Protein 8Y8Q (pdb70)

Structure (mmCIF, N/CA/C/O backbone):
data_8Y8Q
#
_entry.id   8Y8Q
#
_cell.length_a   1.00
_cell.length_b   1.00
_cell.length_c   1.00
_cell.angle_alpha   90.00
_cell.angle_beta   90.00
_cell.angle_gamma   90.00
#
_symmetry.space_group_name_H-M   'P 1'
#
loop_
_atom_site.group_PDB
_atom_site.id
_atom_site.type_symbol
_atom_site.label_atom_id
_atom_site.label_alt_id
_atom_site.label_comp_id
_atom_site.label_asym_id
_atom_site.label_entity_id
_atom_site.label_seq_id
_atom_site.pdbx_PDB_ins_code
_atom_site.Cartn_x
_atom_site.Cartn_y
_atom_site.Cartn_z
_atom_site.occupancy
_atom_site.B_iso_or_equiv
_atom_site.auth_seq_id
_atom_site.auth_comp_id
_atom_site.auth_asym_id
_atom_site.auth_atom_id
_atom_site.pdbx_PDB_model_num
ATOM 1 N N . TYR A 1 38 ? 81.026 41.690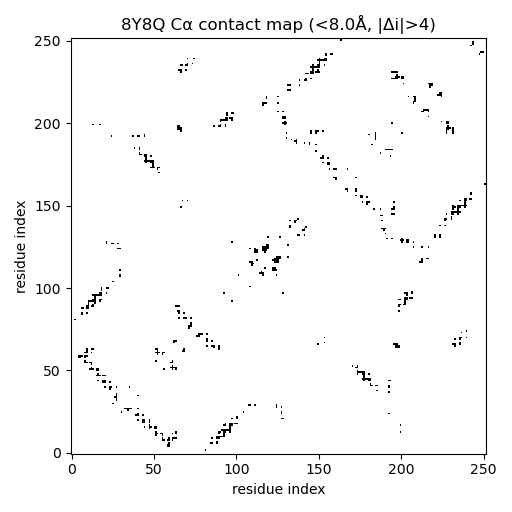 54.784 1.00 79.02 19 TYR A N 1
ATOM 2 C CA . TYR A 1 38 ? 79.592 41.859 54.591 1.00 75.33 19 TYR A CA 1
ATOM 3 C C . TYR A 1 38 ? 79.162 43.275 54.958 1.00 69.41 19 TYR A C 1
ATOM 4 O O . TYR A 1 38 ? 79.665 43.854 55.919 1.00 66.59 19 TYR A O 1
ATOM 13 N N . ARG A 1 39 ? 78.232 43.829 54.177 1.00 72.60 20 ARG A N 1
ATOM 14 C CA . ARG A 1 39 ? 77.750 45.182 54.437 1.00 68.23 20 ARG A CA 1
ATOM 15 C C . ARG A 1 39 ? 77.044 45.272 55.783 1.00 63.40 20 ARG A C 1
ATOM 16 O O . ARG A 1 39 ? 77.202 46.257 56.512 1.00 60.07 20 ARG A O 1
ATOM 24 N N . LEU A 1 40 ? 76.256 44.254 56.128 1.00 64.69 21 LEU A N 1
ATOM 25 C CA . LEU A 1 40 ? 75.543 44.264 57.398 1.00 60.17 21 LEU A CA 1
ATOM 26 C C . LEU A 1 40 ? 76.470 44.040 58.583 1.00 54.71 21 LEU A C 1
ATOM 27 O O . LEU A 1 40 ? 76.085 44.331 59.719 1.00 54.82 21 LEU A O 1
ATOM 32 N N . LEU A 1 41 ? 77.675 43.520 58.349 1.00 60.85 22 LEU A N 1
ATOM 33 C CA . LEU A 1 41 ? 78.658 43.408 59.420 1.00 53.42 22 LEU A CA 1
ATOM 34 C C . LEU A 1 41 ? 79.301 44.754 59.727 1.00 44.87 22 LEU A C 1
ATOM 35 O O . LEU A 1 41 ? 79.621 45.041 60.884 1.00 39.86 22 LEU A O 1
ATOM 40 N N . ARG A 1 42 ? 79.499 45.588 58.704 1.00 43.65 23 ARG A N 1
ATOM 41 C CA . ARG A 1 42 ? 80.047 46.921 58.926 1.00 38.49 23 ARG A CA 1
ATOM 42 C C . ARG A 1 42 ? 79.109 47.768 59.772 1.00 41.22 23 ARG A C 1
ATOM 43 O O . ARG A 1 42 ? 79.555 48.520 60.643 1.00 44.11 23 ARG A O 1
ATOM 51 N N . GLN A 1 43 ? 77.805 47.674 59.513 1.00 41.59 24 GLN A N 1
ATOM 52 C CA . GLN A 1 43 ? 76.838 48.450 60.280 1.00 35.74 24 GLN A CA 1
ATOM 53 C C . GLN A 1 43 ? 76.737 47.960 61.716 1.00 32.93 24 GLN A C 1
ATOM 54 O O . GLN A 1 43 ? 76.505 48.761 62.626 1.00 36.48 24 GLN A O 1
ATOM 60 N N . ALA A 1 44 ? 76.899 46.655 61.939 1.00 31.76 25 ALA A N 1
ATOM 61 C CA . ALA A 1 44 ? 76.873 46.129 63.298 1.00 26.36 25 ALA A CA 1
ATOM 62 C C . ALA A 1 44 ? 78.064 46.624 64.107 1.00 29.44 25 ALA A C 1
ATOM 63 O O . ALA A 1 44 ? 77.953 46.834 65.319 1.00 29.27 25 ALA A O 1
ATOM 65 N N . LEU A 1 45 ? 79.216 46.804 63.457 1.00 29.51 26 LEU A N 1
ATOM 66 C CA . LEU A 1 45 ? 80.400 47.286 64.158 1.00 23.85 26 LEU A CA 1
ATOM 67 C C . LEU A 1 45 ? 80.254 48.747 64.559 1.00 25.54 26 LEU A C 1
ATOM 68 O O . LEU A 1 45 ? 80.755 49.160 65.610 1.00 23.61 26 LEU A O 1
ATOM 73 N N . ALA A 1 46 ? 79.596 49.548 63.723 1.00 22.64 27 ALA A N 1
ATOM 74 C CA . ALA A 1 46 ? 79.348 50.941 64.074 1.00 20.87 27 ALA A CA 1
ATOM 75 C C . ALA A 1 46 ? 78.384 51.053 65.249 1.00 23.85 27 ALA A C 1
ATOM 76 O O . ALA A 1 46 ? 78.560 51.910 66.121 1.00 26.15 27 ALA A O 1
ATOM 78 N N . GLU A 1 47 ? 77.357 50.201 65.288 1.00 23.17 28 GLU A N 1
ATOM 79 C CA . GLU A 1 47 ? 76.425 50.203 66.411 1.00 19.49 28 GLU A CA 1
ATOM 80 C C . GLU A 1 47 ? 77.102 49.741 67.693 1.00 20.26 28 GLU A C 1
ATOM 81 O O . GLU A 1 47 ? 76.759 50.207 68.785 1.00 21.90 28 GLU A O 1
ATOM 87 N N . CYS A 1 48 ? 78.048 48.808 67.584 1.00 19.03 29 CYS A N 1
ATOM 88 C CA . CYS A 1 48 ? 78.782 48.355 68.759 1.00 17.98 29 CYS A CA 1
ATOM 89 C C . CYS A 1 48 ? 79.639 49.472 69.342 1.00 19.56 29 CYS A C 1
ATOM 90 O O . CYS A 1 48 ? 79.674 49.664 70.561 1.00 17.97 29 CYS A O 1
ATOM 93 N N . LEU A 1 49 ? 80.338 50.220 68.486 1.00 18.74 30 LEU A N 1
ATOM 94 C CA . LEU A 1 49 ? 81.180 51.305 68.976 1.00 17.61 30 LEU A CA 1
ATOM 95 C C . LEU A 1 49 ? 80.343 52.467 69.493 1.00 17.68 30 LEU A C 1
ATOM 96 O O . LEU A 1 49 ? 80.708 53.105 70.486 1.00 17.68 30 LEU A O 1
ATOM 101 N N . GLY A 1 50 ? 79.220 52.758 68.836 1.00 15.04 31 GLY A N 1
ATOM 102 C CA . GLY A 1 50 ? 78.388 53.867 69.273 1.00 10.49 31 GLY A CA 1
ATOM 103 C C . GLY A 1 50 ? 77.788 53.644 70.647 1.00 14.04 31 GLY A C 1
ATOM 104 O O . GLY A 1 50 ? 77.785 54.541 71.489 1.00 16.60 31 GLY A O 1
ATOM 105 N N . THR A 1 51 ? 77.263 52.442 70.889 1.00 15.09 32 THR A N 1
ATOM 106 C CA . THR A 1 51 ? 76.701 52.134 72.199 1.00 13.13 32 THR A CA 1
ATOM 107 C C . THR A 1 51 ? 77.782 52.036 73.266 1.00 13.08 32 THR A C 1
ATOM 108 O O . THR A 1 51 ? 77.502 52.235 74.451 1.00 13.11 32 THR A O 1
ATOM 112 N N . LEU A 1 52 ? 79.015 51.725 72.869 1.00 14.53 33 LEU A N 1
ATOM 113 C CA . LEU A 1 52 ? 80.129 51.765 73.807 1.00 12.23 33 LEU A CA 1
ATOM 114 C C . LEU A 1 52 ? 80.389 53.184 74.295 1.00 16.38 33 LEU A C 1
ATOM 115 O O . LEU A 1 52 ? 80.672 53.398 75.477 1.00 19.53 33 LEU A O 1
ATOM 120 N N . ILE A 1 53 ? 80.304 54.162 73.393 1.00 15.34 34 ILE A N 1
ATOM 121 C CA . ILE A 1 53 ? 80.612 55.543 73.746 1.00 15.01 34 ILE A CA 1
ATOM 122 C C . ILE A 1 53 ? 79.592 56.084 74.740 1.00 16.90 34 ILE A C 1
ATOM 123 O O . ILE A 1 53 ? 79.952 56.698 75.749 1.00 22.63 34 ILE A O 1
ATOM 128 N N . LEU A 1 54 ? 78.303 55.859 74.479 1.00 15.03 35 LEU A N 1
ATOM 129 C CA . LEU A 1 54 ? 77.282 56.454 75.334 1.00 19.62 35 LEU A CA 1
ATOM 130 C C . LEU A 1 54 ? 77.236 55.781 76.699 1.00 17.74 35 LEU A C 1
ATOM 131 O O . LEU A 1 54 ? 76.961 56.437 77.709 1.00 28.89 35 LEU A O 1
ATOM 136 N N . VAL A 1 55 ? 77.493 54.477 76.756 1.00 13.81 36 VAL A N 1
ATOM 137 C CA . VAL A 1 55 ? 77.508 53.793 78.043 1.00 16.03 36 VAL A CA 1
ATOM 138 C C . VAL A 1 55 ? 78.745 54.178 78.843 1.00 18.39 36 VAL A C 1
ATOM 139 O O . VAL A 1 55 ? 78.666 54.424 80.050 1.00 23.26 36 VAL A O 1
ATOM 143 N N . MET A 1 56 ? 79.906 54.241 78.190 1.00 18.34 37 MET A N 1
ATOM 144 C CA . MET A 1 56 ? 81.135 54.574 78.903 1.00 19.80 37 MET A CA 1
ATOM 145 C C . MET A 1 56 ? 81.099 56.004 79.428 1.00 22.98 37 MET A C 1
ATOM 146 O O . MET A 1 56 ? 81.486 56.265 80.572 1.00 28.83 37 MET A O 1
ATOM 151 N N . PHE A 1 57 ? 80.630 56.945 78.606 1.00 20.21 38 PHE A N 1
ATOM 152 C CA . PHE A 1 57 ? 80.501 58.326 79.055 1.00 20.34 38 PHE A CA 1
ATOM 153 C C . PHE A 1 57 ? 79.361 58.482 80.052 1.00 22.88 38 PHE A C 1
ATOM 154 O O . PHE A 1 57 ? 79.490 59.210 81.041 1.00 24.10 38 PHE A O 1
ATOM 162 N N . GLY A 1 58 ? 78.230 57.821 79.800 1.00 24.91 39 GLY A N 1
ATOM 163 C CA . GLY A 1 58 ? 77.096 57.939 80.701 1.00 21.42 39 GLY A CA 1
ATOM 164 C C . GLY A 1 58 ? 77.333 57.311 82.062 1.00 25.18 39 GLY A C 1
ATOM 165 O O . GLY A 1 58 ? 77.005 57.906 83.091 1.00 31.87 39 GLY A O 1
ATOM 166 N N . CYS A 1 59 ? 77.894 56.101 82.092 1.00 23.68 40 CYS A N 1
ATOM 167 C CA . CYS A 1 59 ? 78.105 55.425 83.369 1.00 22.34 40 CYS A CA 1
ATOM 168 C C . CYS A 1 59 ? 79.260 56.035 84.149 1.00 25.99 40 CYS A C 1
ATOM 169 O O . CYS A 1 59 ? 79.301 55.918 85.378 1.00 28.95 40 CYS A O 1
ATOM 172 N N . GLY A 1 60 ? 80.209 56.670 83.459 1.00 20.17 41 GLY A N 1
ATOM 173 C CA . GLY A 1 60 ? 81.310 57.313 84.153 1.00 18.47 41 GLY A CA 1
ATOM 174 C C . GLY A 1 60 ? 80.866 58.506 84.976 1.00 26.47 41 GLY A C 1
ATOM 175 O O . GLY A 1 60 ? 81.410 58.767 86.050 1.00 30.49 41 GLY A O 1
ATOM 176 N N . SER A 1 61 ? 79.876 59.249 84.480 1.00 23.22 42 SER A N 1
ATOM 177 C CA . SER A 1 61 ? 79.364 60.395 85.220 1.00 25.88 42 SER A CA 1
ATOM 178 C C . SER A 1 61 ? 78.501 59.966 86.395 1.00 26.91 42 SER A C 1
ATOM 179 O O . SER A 1 61 ? 78.452 60.662 87.413 1.00 33.77 42 SER A O 1
ATOM 182 N N . VAL A 1 62 ? 77.804 58.839 86.271 1.00 26.65 43 VAL A N 1
ATOM 183 C CA . VAL A 1 62 ? 77.057 58.307 87.402 1.00 24.53 43 VAL A CA 1
ATOM 184 C C . VAL A 1 62 ? 78.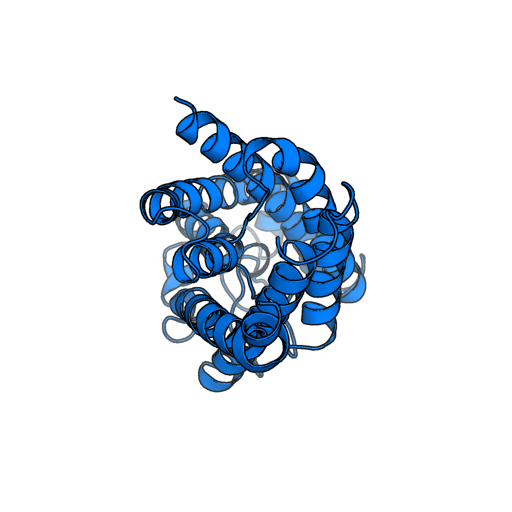012 57.810 88.478 1.00 26.27 43 VAL A C 1
ATOM 185 O O . VAL A 1 62 ? 77.756 57.971 89.676 1.00 33.97 43 VAL A O 1
ATOM 189 N N . ALA A 1 63 ? 79.129 57.206 88.071 1.00 28.54 44 ALA A N 1
ATOM 190 C CA . ALA A 1 63 ? 80.120 56.748 89.038 1.00 27.14 44 ALA A CA 1
ATOM 191 C C . ALA A 1 63 ? 80.746 57.918 89.782 1.00 34.66 44 ALA A C 1
ATOM 192 O O . ALA A 1 63 ? 81.045 57.816 90.977 1.00 41.93 44 ALA A O 1
ATOM 194 N N . GLN A 1 64 ? 80.962 59.037 89.090 1.00 32.99 45 GLN A N 1
ATOM 195 C CA . GLN A 1 64 ? 81.500 60.221 89.749 1.00 35.68 45 GLN A CA 1
ATOM 196 C C . GLN A 1 64 ? 80.561 60.723 90.837 1.00 45.38 45 GLN A C 1
ATOM 197 O O . GLN A 1 64 ? 81.000 61.053 91.944 1.00 52.22 45 GLN A O 1
ATOM 203 N N . VAL A 1 65 ? 79.264 60.791 90.538 1.00 43.70 46 VAL A N 1
ATOM 204 C CA . VAL A 1 65 ? 78.290 61.275 91.509 1.00 40.23 46 VAL A CA 1
ATOM 205 C C . VAL A 1 65 ? 78.085 60.263 92.630 1.00 42.24 46 VAL A C 1
ATOM 206 O O . VAL A 1 65 ? 78.038 60.628 93.810 1.00 49.59 46 VAL A O 1
ATOM 210 N N . VAL A 1 66 ? 77.952 58.982 92.287 1.00 39.92 47 VAL A N 1
ATOM 211 C CA . VAL A 1 66 ? 77.624 57.976 93.295 1.00 41.09 47 VAL A CA 1
ATOM 212 C C . VAL A 1 66 ? 78.787 57.781 94.258 1.00 48.34 47 VAL A C 1
ATOM 213 O O . VAL A 1 66 ? 78.603 57.755 95.480 1.00 52.30 47 VAL A O 1
ATOM 217 N N . LEU A 1 67 ? 80.002 57.637 93.727 1.00 48.80 48 LEU A N 1
ATOM 218 C CA . LEU A 1 67 ? 81.148 57.352 94.584 1.00 48.20 48 LEU A CA 1
ATOM 219 C C . LEU A 1 67 ? 81.523 58.567 95.425 1.00 55.39 48 LEU A C 1
ATOM 220 O O . LEU A 1 67 ? 81.776 58.446 96.629 1.00 60.62 48 LEU A O 1
ATOM 225 N N . SER A 1 68 ? 81.564 59.746 94.811 1.00 52.11 49 SER A N 1
ATOM 226 C CA . SER A 1 68 ? 81.802 60.992 95.537 1.00 56.06 49 SER A CA 1
ATOM 227 C C . SER A 1 68 ? 80.446 61.546 95.944 1.00 64.14 49 SER A C 1
ATOM 228 O O . SER A 1 68 ? 79.852 62.367 95.244 1.00 72.47 49 SER A O 1
ATOM 231 N N . ARG A 1 69 ? 79.951 61.093 97.094 1.00 61.06 50 ARG A N 1
ATOM 232 C CA . ARG A 1 69 ? 78.587 61.393 97.512 1.00 67.35 50 ARG A CA 1
ATOM 233 C C . ARG A 1 69 ? 78.364 62.888 97.698 1.00 76.57 50 ARG A C 1
ATOM 234 O O . ARG A 1 69 ? 78.887 63.490 98.642 1.00 82.06 50 ARG A O 1
ATOM 242 N N . GLY A 1 70 ? 77.585 63.489 96.803 1.00 75.15 51 GLY A N 1
ATOM 243 C CA . GLY A 1 70 ? 77.240 64.898 96.920 1.00 81.64 51 GLY A CA 1
ATOM 244 C C . GLY A 1 70 ? 78.424 65.838 96.882 1.00 84.21 51 GLY A C 1
ATOM 245 O O . GLY A 1 70 ? 78.450 66.831 97.621 1.00 89.17 51 GLY A O 1
ATOM 246 N N . THR A 1 71 ? 79.401 65.552 96.047 1.00 78.68 52 THR A N 1
ATOM 247 C CA . THR A 1 71 ? 80.573 66.413 95.945 1.00 82.74 52 THR A CA 1
ATOM 248 C C . THR A 1 71 ? 80.884 66.826 94.515 1.00 85.90 52 THR A C 1
ATOM 249 O O . THR A 1 71 ? 81.295 67.966 94.288 1.00 86.21 52 THR A O 1
ATOM 253 N N . HIS A 1 72 ? 80.687 65.937 93.546 1.00 86.49 53 HIS A N 1
ATOM 254 C CA . HIS A 1 72 ? 81.040 66.187 92.154 1.00 84.57 53 HIS A CA 1
ATOM 255 C C . HIS A 1 72 ? 79.804 66.324 91.271 1.00 84.11 53 HIS A C 1
ATOM 256 O O . HIS A 1 72 ? 79.783 65.865 90.129 1.00 86.24 53 HIS A O 1
ATOM 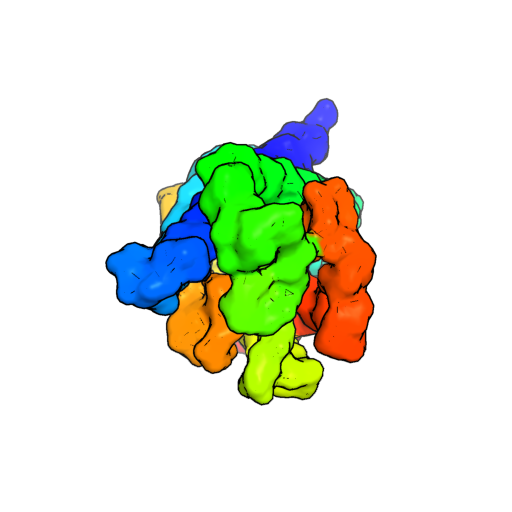263 N N . GLY A 1 73 ? 78.766 66.959 91.791 1.00 82.97 54 GLY A N 1
ATOM 264 C CA . GLY A 1 73 ? 77.560 67.223 91.032 1.00 74.60 54 GLY A CA 1
ATOM 265 C C . GLY A 1 73 ? 76.405 66.349 91.486 1.00 75.21 54 GLY A C 1
ATOM 266 O O . GLY A 1 73 ? 76.520 65.522 92.392 1.00 75.79 54 GLY A O 1
ATOM 267 N N . GLY A 1 74 ? 75.271 66.561 90.825 1.00 73.30 55 GLY A N 1
ATOM 268 C CA . GLY A 1 74 ? 74.062 65.830 91.141 1.00 62.38 55 GLY A CA 1
ATOM 269 C C . GLY A 1 74 ? 73.383 65.258 89.916 1.00 61.33 55 GLY A C 1
ATOM 270 O O . GLY A 1 74 ? 74.008 64.545 89.127 1.00 62.97 55 GLY A O 1
ATOM 271 N N . PHE A 1 75 ? 72.098 65.567 89.745 1.00 64.26 56 PHE A N 1
ATOM 272 C CA . PHE A 1 75 ? 71.345 65.008 88.629 1.00 62.09 56 PHE A CA 1
ATOM 273 C C . PHE A 1 75 ? 71.506 65.823 87.354 1.00 55.76 56 PHE A C 1
ATOM 274 O O . PHE A 1 75 ? 71.329 65.283 86.258 1.00 54.20 56 PHE A O 1
ATOM 282 N N . LEU A 1 76 ? 71.827 67.111 87.470 1.00 53.40 57 LEU A N 1
ATOM 283 C CA . LEU A 1 76 ? 71.984 67.935 86.276 1.00 53.27 57 LEU A CA 1
ATOM 284 C C . LEU A 1 76 ? 73.190 67.500 85.456 1.00 52.44 57 LEU A C 1
ATOM 285 O O . LEU A 1 76 ? 73.111 67.412 84.226 1.00 49.29 57 LEU A O 1
ATOM 290 N N . THR A 1 77 ? 74.316 67.224 86.116 1.00 56.82 58 THR A N 1
ATOM 291 C CA . THR A 1 77 ? 75.509 66.798 85.392 1.00 53.85 58 THR A CA 1
ATOM 292 C C . THR A 1 77 ? 75.343 65.401 84.809 1.00 49.12 58 THR A C 1
ATOM 293 O O . THR A 1 77 ? 75.890 65.110 83.740 1.00 48.86 58 THR A O 1
ATOM 297 N N . ILE A 1 78 ? 74.603 64.528 85.493 1.00 47.49 59 ILE A N 1
ATOM 298 C CA . ILE A 1 78 ? 74.319 63.203 84.949 1.00 42.72 59 ILE A CA 1
ATOM 299 C C . ILE A 1 78 ? 73.472 63.317 83.689 1.00 41.78 59 ILE A C 1
ATOM 300 O O . ILE A 1 78 ? 73.719 62.633 82.689 1.00 44.13 59 ILE A O 1
ATOM 305 N N . ASN A 1 79 ? 72.463 64.189 83.715 1.00 40.51 60 ASN A N 1
ATOM 306 C CA . ASN A 1 79 ? 71.575 64.345 82.569 1.00 40.04 60 ASN A CA 1
ATOM 307 C C . ASN A 1 79 ? 72.302 64.938 81.371 1.00 40.10 60 ASN A C 1
ATOM 308 O O . ASN A 1 79 ? 72.094 64.500 80.235 1.00 41.66 60 ASN A O 1
ATOM 313 N N . LEU A 1 80 ? 73.142 65.950 81.599 1.00 42.89 61 LEU A N 1
ATOM 314 C CA . LEU A 1 80 ? 73.877 66.556 80.494 1.00 44.30 61 LEU A CA 1
ATOM 315 C C . LEU A 1 80 ? 74.868 65.573 79.886 1.00 41.67 61 LEU A C 1
ATOM 316 O O . LEU A 1 80 ? 75.039 65.533 78.663 1.00 38.50 61 LEU A O 1
ATOM 321 N N . ALA A 1 81 ? 75.534 64.778 80.725 1.00 41.91 62 ALA A N 1
ATOM 322 C CA . ALA A 1 81 ? 76.513 63.823 80.220 1.00 36.69 62 ALA A CA 1
ATOM 323 C C . ALA A 1 81 ? 75.856 62.757 79.355 1.00 34.82 62 ALA A C 1
ATOM 324 O O . ALA A 1 81 ? 76.380 62.402 78.294 1.00 36.77 62 ALA A O 1
ATOM 326 N N . PHE A 1 82 ? 74.712 62.230 79.794 1.00 32.30 63 PHE A N 1
ATOM 327 C CA . PHE A 1 82 ? 74.002 61.237 78.993 1.00 32.51 63 PHE A CA 1
ATOM 328 C C . PHE A 1 82 ? 73.498 61.836 77.688 1.00 34.66 63 PHE A C 1
ATOM 329 O O . PHE A 1 82 ? 73.545 61.182 76.641 1.00 31.23 63 PHE A O 1
ATOM 337 N N . GLY A 1 83 ? 73.001 63.073 77.732 1.00 30.91 64 GLY A N 1
ATOM 338 C CA . GLY A 1 83 ? 72.579 63.732 76.509 1.00 25.77 64 GLY A CA 1
ATOM 339 C C . GLY A 1 83 ? 73.735 64.032 75.575 1.00 29.25 64 GLY A C 1
ATOM 340 O O . GLY A 1 83 ? 73.620 63.869 74.359 1.00 28.14 64 GLY A O 1
ATOM 341 N N . PHE A 1 84 ? 74.864 64.479 76.129 1.00 31.93 65 PHE A N 1
ATOM 342 C CA . PHE A 1 84 ? 76.031 64.775 75.303 1.00 27.29 65 PHE A CA 1
ATOM 343 C C . PHE A 1 84 ? 76.649 63.505 74.737 1.00 28.82 65 PHE A C 1
ATOM 344 O O . PHE A 1 84 ? 77.156 63.505 73.610 1.00 29.92 65 PHE A O 1
ATOM 352 N N . ALA A 1 85 ? 76.626 62.416 75.508 1.00 28.18 66 ALA A N 1
ATOM 353 C CA . ALA A 1 85 ? 77.169 61.151 75.027 1.00 21.36 66 ALA A CA 1
ATOM 354 C C . ALA A 1 85 ? 76.349 60.595 73.871 1.00 22.36 66 ALA A C 1
ATOM 355 O O . ALA A 1 85 ? 76.901 59.980 72.954 1.00 22.83 66 ALA A O 1
ATOM 357 N N . VAL A 1 86 ? 75.029 60.784 73.906 1.00 21.94 67 VAL A N 1
ATOM 358 C CA . VAL A 1 86 ? 74.181 60.322 72.812 1.00 22.74 67 VAL A CA 1
ATOM 359 C C . VAL A 1 86 ? 74.466 61.116 71.545 1.00 20.56 67 VAL A C 1
ATOM 360 O O . VAL A 1 86 ? 74.497 60.561 70.442 1.00 22.36 67 VAL A O 1
ATOM 364 N N . THR A 1 87 ? 74.680 62.426 71.681 1.00 21.00 68 THR A N 1
ATOM 365 C CA . THR A 1 87 ? 75.044 63.244 70.529 1.00 21.58 68 THR A CA 1
ATOM 366 C C . THR A 1 87 ? 76.382 62.810 69.945 1.00 23.53 68 THR A C 1
ATOM 367 O O . THR A 1 87 ? 76.538 62.728 68.723 1.00 22.37 68 THR A O 1
ATOM 371 N N . LEU A 1 88 ? 77.359 62.531 70.810 1.00 18.97 69 LEU A N 1
ATOM 372 C CA . LEU A 1 88 ? 78.674 62.107 70.344 1.00 18.92 69 LEU A CA 1
ATOM 373 C C . LEU A 1 88 ? 78.615 60.742 69.678 1.00 20.34 69 LEU A C 1
ATOM 374 O O . LEU A 1 88 ? 79.267 60.513 68.654 1.00 21.39 69 LEU A O 1
ATOM 379 N N . ALA A 1 89 ? 77.846 59.820 70.253 1.00 19.36 70 ALA A N 1
ATOM 380 C CA . ALA A 1 89 ? 77.776 58.468 69.715 1.00 16.17 70 ALA A CA 1
ATOM 381 C C . ALA A 1 89 ? 77.109 58.446 68.347 1.00 19.54 70 ALA A C 1
ATOM 382 O O . ALA A 1 89 ? 77.476 57.639 67.487 1.00 20.76 70 ALA A O 1
ATOM 384 N N . ILE A 1 90 ? 76.120 59.315 68.128 1.00 21.74 71 ILE A N 1
ATOM 385 C CA . ILE A 1 90 ? 75.454 59.367 66.831 1.00 23.00 71 ILE A CA 1
ATOM 386 C C . ILE A 1 90 ? 76.380 59.955 65.774 1.00 23.63 71 ILE A C 1
ATOM 387 O O . ILE A 1 90 ? 76.408 59.491 64.629 1.00 24.99 71 ILE A O 1
ATOM 392 N N . LEU A 1 91 ? 77.147 60.985 66.133 1.00 22.90 72 LEU A N 1
ATOM 393 C CA . LEU A 1 91 ? 78.065 61.595 65.176 1.00 25.43 72 LEU A CA 1
ATOM 394 C C . LEU A 1 91 ? 79.136 60.609 64.726 1.00 25.48 72 LEU A C 1
ATOM 395 O O . LEU A 1 91 ? 79.527 60.599 63.554 1.00 29.91 72 LEU A O 1
ATOM 400 N N . VAL A 1 92 ? 79.631 59.781 65.647 1.00 21.05 73 VAL A N 1
ATOM 401 C CA . VAL A 1 92 ? 80.695 58.841 65.314 1.00 23.26 73 VAL A CA 1
ATOM 402 C C . VAL A 1 92 ? 80.175 57.717 64.426 1.00 27.22 73 VAL A C 1
ATOM 403 O O . VAL A 1 92 ? 80.807 57.355 63.428 1.00 36.87 73 VAL A O 1
ATOM 407 N N . ALA A 1 93 ? 79.021 57.149 64.766 1.00 28.34 74 ALA A N 1
ATOM 408 C CA . ALA A 1 93 ? 78.509 55.965 64.091 1.00 31.21 74 ALA A CA 1
ATOM 409 C C . ALA A 1 93 ? 77.401 56.260 63.090 1.00 40.90 74 ALA A C 1
ATOM 410 O O . ALA A 1 93 ? 76.878 55.324 62.481 1.00 48.65 74 ALA A O 1
ATOM 412 N N . GLY A 1 94 ? 77.032 57.526 62.901 1.00 40.77 75 GLY A N 1
ATOM 413 C CA . GLY A 1 94 ? 75.888 57.833 62.058 1.00 44.15 75 GLY A CA 1
ATOM 414 C C . GLY A 1 94 ? 76.121 57.533 60.590 1.00 54.25 75 GLY A C 1
ATOM 415 O O . GLY A 1 94 ? 75.227 57.037 59.900 1.00 50.81 75 GLY A O 1
ATOM 416 N N . GLN A 1 95 ? 77.323 57.824 60.093 1.00 61.07 76 GLN A N 1
ATOM 417 C CA . GLN A 1 95 ? 77.603 57.715 58.668 1.00 69.12 76 GLN A CA 1
ATOM 418 C C . GLN A 1 95 ? 77.591 56.281 58.156 1.00 63.54 76 GLN A C 1
ATOM 419 O O . GLN A 1 95 ? 77.576 56.082 56.937 1.00 65.60 76 GLN A O 1
ATOM 425 N N . VAL A 1 96 ? 77.595 55.284 59.037 1.00 58.17 77 VAL A N 1
ATOM 426 C CA . VAL A 1 96 ? 77.674 53.880 58.641 1.00 54.63 77 VAL A CA 1
ATOM 427 C C . VAL A 1 96 ? 76.323 53.182 58.786 1.00 57.81 77 VAL A C 1
ATOM 428 O O . VAL A 1 96 ? 75.758 52.698 57.805 1.00 61.44 77 VAL A O 1
ATOM 432 N N . SER A 1 97 ? 75.789 53.124 60.005 1.00 52.37 78 SER A N 1
ATOM 433 C CA . SER A 1 97 ? 74.586 52.353 60.291 1.00 49.89 78 SER A CA 1
ATOM 434 C C . SER A 1 97 ? 73.354 53.209 60.544 1.00 57.25 78 SER A C 1
ATOM 435 O O . SER A 1 97 ? 72.277 52.657 60.787 1.00 56.18 78 SER A O 1
ATOM 438 N N . GLY A 1 98 ? 73.476 54.531 60.499 1.00 58.76 79 GLY A N 1
ATOM 439 C CA . GLY A 1 98 ? 72.384 55.406 60.858 1.00 50.37 79 GLY A CA 1
ATOM 440 C C . GLY A 1 98 ? 72.298 55.729 62.332 1.00 48.16 79 GLY A C 1
ATOM 441 O O . GLY A 1 98 ? 71.502 56.595 62.713 1.00 52.47 79 GLY A O 1
ATOM 442 N N . ALA A 1 99 ? 73.091 55.058 63.167 1.00 44.07 80 ALA A N 1
ATOM 443 C CA . ALA A 1 99 ? 73.206 55.354 64.593 1.00 39.67 80 ALA A CA 1
ATOM 444 C C . ALA A 1 99 ? 71.849 55.290 65.294 1.00 39.21 80 ALA A C 1
ATOM 445 O O . ALA A 1 99 ? 71.361 56.271 65.856 1.00 43.49 80 ALA A O 1
ATOM 447 N N . HIS A 1 100 ? 71.236 54.107 65.246 1.00 35.03 81 HIS A N 1
ATOM 448 C CA . HIS A 1 100 ? 70.062 53.868 66.076 1.00 27.66 81 HIS A CA 1
ATOM 449 C C . HIS A 1 100 ? 70.447 53.851 67.549 1.00 23.43 81 HIS A C 1
ATOM 450 O O . HIS A 1 100 ? 69.856 54.568 68.364 1.00 23.45 81 HIS A O 1
ATOM 457 N N . LEU A 1 101 ? 71.454 53.047 67.899 1.00 21.90 82 LEU A N 1
ATOM 458 C CA . LEU A 1 101 ? 72.019 52.940 69.245 1.00 19.88 82 LEU A CA 1
ATOM 459 C C . LEU A 1 101 ? 70.971 52.617 70.300 1.00 18.17 82 LEU A C 1
ATOM 460 O O . LEU A 1 101 ? 71.208 52.807 71.494 1.00 20.00 82 LEU A O 1
ATOM 465 N N . ASN A 1 102 ? 69.824 52.115 69.878 1.00 18.17 83 ASN A N 1
ATOM 466 C CA . ASN A 1 102 ? 68.694 51.856 70.752 1.00 13.57 83 ASN A CA 1
ATOM 467 C C . ASN A 1 102 ? 67.853 50.751 70.130 1.00 15.01 83 ASN A C 1
ATOM 468 O O . ASN A 1 102 ? 67.358 50.911 69.009 1.00 15.44 83 ASN A O 1
ATOM 473 N N . PRO A 1 103 ? 67.695 49.611 70.802 1.00 15.32 84 PRO A N 1
ATOM 474 C CA . PRO A 1 103 ? 66.827 48.559 70.252 1.00 14.23 84 PRO A CA 1
ATOM 475 C C . PRO A 1 103 ? 65.390 49.005 70.056 1.00 17.89 84 PRO A C 1
ATOM 476 O O . PRO A 1 103 ? 64.713 48.504 69.151 1.00 19.42 84 PRO A O 1
ATOM 480 N N . ALA A 1 104 ? 64.899 49.928 70.888 1.00 18.06 85 ALA A N 1
ATOM 481 C CA . ALA A 1 104 ? 63.557 50.466 70.701 1.00 14.62 85 ALA A CA 1
ATOM 482 C C . ALA A 1 104 ? 63.461 51.284 69.420 1.00 16.86 85 ALA A C 1
ATOM 483 O O . ALA A 1 104 ? 62.458 51.208 68.704 1.00 21.27 85 ALA A O 1
ATOM 485 N N . VAL A 1 105 ? 64.489 52.078 69.121 1.00 15.31 86 VAL A N 1
ATOM 486 C CA . VAL A 1 105 ? 64.511 52.841 67.878 1.00 17.42 86 VAL A CA 1
ATOM 487 C C . VAL A 1 105 ? 64.618 51.909 66.679 1.00 20.83 86 VAL A C 1
ATOM 488 O O . VAL A 1 105 ? 63.972 52.124 65.648 1.00 24.10 86 VAL A O 1
ATOM 492 N N . THR A 1 106 ? 65.446 50.869 66.786 1.00 19.42 87 THR A N 1
ATOM 493 C CA . THR A 1 106 ? 65.547 49.887 65.712 1.00 19.08 87 THR A CA 1
ATOM 494 C C . THR A 1 106 ? 64.231 49.145 65.519 1.00 21.43 87 THR A C 1
ATOM 495 O O . THR A 1 106 ? 63.819 48.883 64.385 1.00 23.28 87 THR A O 1
ATOM 499 N N . PHE A 1 107 ? 63.560 48.798 66.619 1.00 20.93 88 PHE A N 1
ATOM 500 C CA . PHE A 1 107 ? 62.270 48.124 66.524 1.00 22.41 88 PHE A CA 1
ATOM 501 C C . PHE A 1 107 ? 61.230 49.008 65.846 1.00 26.50 88 PHE A C 1
ATOM 502 O O . PHE A 1 107 ? 60.413 48.523 65.056 1.00 32.77 88 PHE A O 1
ATOM 510 N N . ALA A 1 108 ? 61.240 50.307 66.147 1.00 26.83 89 ALA A N 1
ATOM 511 C CA . ALA A 1 108 ? 60.312 51.230 65.501 1.00 24.40 89 ALA A CA 1
ATOM 512 C C . ALA A 1 108 ? 60.591 51.345 64.008 1.00 27.99 89 ALA A C 1
ATOM 513 O O . ALA A 1 108 ? 59.660 51.437 63.202 1.00 33.45 89 ALA A O 1
ATOM 515 N N . MET A 1 109 ? 61.868 51.361 63.622 1.00 33.29 90 MET A N 1
ATOM 516 C CA . MET A 1 109 ? 62.219 51.441 62.207 1.00 31.83 90 MET A CA 1
ATOM 517 C C . MET A 1 109 ? 61.746 50.208 61.447 1.00 33.95 90 MET A C 1
ATOM 518 O O . MET A 1 109 ? 61.265 50.316 60.316 1.00 42.80 90 MET A O 1
ATOM 523 N N . CYS A 1 110 ? 61.891 49.025 62.044 1.00 31.30 91 CYS A N 1
ATOM 524 C CA . CYS A 1 110 ? 61.442 47.807 61.380 1.00 33.44 91 CYS A CA 1
ATOM 525 C C . CYS A 1 110 ? 59.924 47.697 61.379 1.00 39.95 91 CYS A C 1
ATOM 526 O O . CYS A 1 110 ? 59.348 47.106 60.459 1.00 45.02 91 CYS A O 1
ATOM 529 N N . PHE A 1 111 ? 59.263 48.245 62.400 1.00 40.35 92 PHE A N 1
ATOM 530 C CA . PHE A 1 111 ? 57.805 48.227 62.439 1.00 37.14 92 PHE A CA 1
ATOM 531 C C . PHE A 1 111 ? 57.213 49.022 61.284 1.00 41.56 92 PHE A C 1
ATOM 532 O O . PHE A 1 111 ? 56.226 48.601 60.671 1.00 47.65 92 PHE A O 1
ATOM 540 N N . LEU A 1 112 ? 57.802 50.171 60.971 1.00 39.97 93 LEU A N 1
ATOM 541 C CA . LEU A 1 112 ? 57.371 50.995 59.853 1.00 35.17 93 LEU A CA 1
ATOM 542 C C . LEU A 1 112 ? 57.903 50.502 58.516 1.00 40.82 93 LEU A C 1
ATOM 543 O O . LEU A 1 112 ? 57.775 51.217 57.519 1.00 49.10 93 LEU A O 1
ATOM 548 N N . ALA A 1 113 ? 58.508 49.316 58.485 1.00 42.65 94 ALA A N 1
ATOM 549 C CA . ALA A 1 113 ? 59.066 48.709 57.279 1.00 41.96 94 ALA A CA 1
ATOM 550 C C . ALA A 1 113 ? 60.149 49.568 56.641 1.00 49.14 94 ALA A C 1
ATOM 551 O O . ALA A 1 113 ? 60.432 49.429 55.448 1.00 58.42 94 ALA A O 1
ATOM 553 N N . ARG A 1 114 ? 60.768 50.461 57.415 1.00 46.86 95 ARG A N 1
ATOM 554 C CA . ARG A 1 114 ? 61.874 51.252 56.889 1.00 50.32 95 ARG A CA 1
ATOM 555 C C . ARG A 1 114 ? 63.164 50.447 56.816 1.00 50.66 95 ARG A C 1
ATOM 556 O O . ARG A 1 114 ? 64.013 50.723 55.961 1.00 53.12 95 ARG A O 1
ATOM 564 N N . GLU A 1 115 ? 63.330 49.459 57.691 1.00 50.55 96 GLU A N 1
ATOM 565 C CA . GLU A 1 115 ? 64.469 48.557 57.681 1.00 47.86 96 GLU A CA 1
ATOM 566 C C . GLU A 1 115 ? 63.984 47.117 57.700 1.00 49.99 96 GLU A C 1
ATOM 567 O O . GLU A 1 115 ? 62.901 46.828 58.217 1.00 49.74 96 GLU A O 1
ATOM 573 N N . PRO A 1 116 ? 64.754 46.195 57.126 1.00 48.13 97 PRO A N 1
ATOM 574 C CA . PRO A 1 116 ? 64.358 44.785 57.157 1.00 42.91 97 PRO A CA 1
ATOM 575 C C . PRO A 1 116 ? 64.381 44.233 58.572 1.00 44.72 97 PRO A C 1
ATOM 576 O O . PRO A 1 116 ? 65.122 44.701 59.437 1.00 47.19 97 PRO A O 1
ATOM 580 N N . TRP A 1 117 ? 63.547 43.220 58.801 1.00 43.90 98 TRP A N 1
ATOM 581 C CA . TRP A 1 117 ? 63.470 42.594 60.113 1.00 41.64 98 TRP A CA 1
ATOM 582 C C . TRP A 1 117 ? 64.725 41.814 60.474 1.00 46.02 98 TRP A C 1
ATOM 583 O O . TRP A 1 117 ? 64.894 41.458 61.644 1.00 45.23 98 TRP A O 1
ATOM 594 N N . ILE A 1 118 ? 65.600 41.533 59.505 1.00 50.16 99 ILE A N 1
ATOM 595 C CA . ILE A 1 118 ? 66.846 40.840 59.801 1.00 46.94 99 ILE A CA 1
ATOM 596 C C . ILE A 1 118 ? 67.833 41.746 60.522 1.00 41.31 99 ILE A C 1
ATOM 597 O O . ILE A 1 118 ? 68.781 41.255 61.144 1.00 42.12 99 ILE A O 1
ATOM 602 N N . LYS A 1 119 ? 67.638 43.061 60.453 1.00 39.04 100 LYS A N 1
ATOM 603 C CA . LYS A 1 119 ? 68.501 43.995 61.161 1.00 31.44 100 LYS A CA 1
ATOM 604 C C . LYS A 1 119 ? 68.212 44.047 62.651 1.00 30.28 100 LYS A C 1
ATOM 605 O O . LYS A 1 119 ? 69.085 44.454 63.420 1.00 31.69 100 LYS A O 1
ATOM 611 N N . LEU A 1 120 ? 67.009 43.661 63.073 1.00 33.62 101 LEU A N 1
ATOM 612 C CA . LEU A 1 120 ? 66.650 43.767 64.486 1.00 32.35 101 LEU A CA 1
ATOM 613 C C . LEU A 1 120 ? 67.495 42.883 65.394 1.00 27.78 101 LEU A C 1
ATOM 614 O O . LEU A 1 120 ? 67.989 43.390 66.416 1.00 26.69 101 LEU A O 1
ATOM 619 N N . PRO A 1 121 ? 67.697 41.587 65.120 1.00 27.82 102 PRO A N 1
ATOM 620 C CA . PRO A 1 121 ? 68.490 40.788 66.069 1.00 22.52 102 PRO A CA 1
ATOM 621 C C . PRO A 1 121 ? 69.966 41.128 66.040 1.00 25.45 102 PRO A C 1
ATOM 622 O O . PRO A 1 121 ? 70.633 41.063 67.078 1.00 26.73 102 PRO A O 1
ATOM 626 N N . ILE A 1 122 ? 70.499 41.484 64.872 1.00 28.04 103 ILE A N 1
ATOM 627 C CA . ILE A 1 122 ? 71.917 41.806 64.768 1.00 25.22 103 ILE A CA 1
ATOM 628 C C . ILE A 1 122 ? 72.222 43.131 65.454 1.00 22.57 103 ILE A C 1
ATOM 629 O O . ILE A 1 122 ? 73.212 43.251 66.182 1.00 26.36 103 ILE A O 1
ATOM 634 N N . TYR A 1 123 ? 71.384 44.146 65.235 1.00 21.06 104 TYR A N 1
ATOM 635 C CA . TYR A 1 123 ? 71.599 45.433 65.891 1.00 15.62 104 TYR A CA 1
ATOM 636 C C . TYR A 1 123 ? 71.433 45.318 67.398 1.00 17.74 104 TYR A C 1
ATOM 637 O O . TYR A 1 123 ? 72.198 45.916 68.160 1.00 19.94 104 TYR A O 1
ATOM 646 N N . THR A 1 124 ? 70.429 44.564 67.848 1.00 19.76 105 THR A N 1
ATOM 647 C CA . THR A 1 124 ? 70.213 44.399 69.281 1.00 18.85 105 THR A CA 1
ATOM 648 C C . THR A 1 124 ? 71.394 43.701 69.936 1.00 19.37 105 THR A C 1
ATOM 649 O O . THR A 1 124 ? 71.820 44.081 71.032 1.00 22.55 105 THR A O 1
ATOM 653 N N . LEU A 1 125 ? 71.931 42.669 69.286 1.00 20.22 106 LEU A N 1
ATOM 654 C CA . LEU A 1 125 ? 73.126 42.015 69.802 1.00 19.16 106 LEU A CA 1
ATOM 655 C C . LEU A 1 125 ? 74.332 42.943 69.737 1.00 18.17 106 LEU A C 1
ATOM 656 O O . LEU A 1 125 ? 75.157 42.965 70.655 1.00 17.99 106 LEU A O 1
ATOM 661 N N . ALA A 1 126 ? 74.447 43.721 68.659 1.00 16.76 107 ALA A N 1
ATOM 662 C CA . ALA A 1 126 ? 75.570 44.641 68.522 1.00 13.38 107 ALA A CA 1
ATOM 663 C C . ALA A 1 126 ? 75.459 45.809 69.493 1.00 13.60 107 ALA A C 1
ATOM 664 O O . ALA A 1 126 ? 76.475 46.347 69.937 1.00 14.47 107 ALA A O 1
ATOM 666 N N . GLN A 1 127 ? 74.239 46.234 69.819 1.00 15.75 108 GLN A N 1
ATOM 667 C CA . GLN A 1 127 ? 74.071 47.310 70.791 1.00 12.59 108 GLN A CA 1
ATOM 668 C C . GLN A 1 127 ? 74.292 46.821 72.217 1.00 11.89 108 GLN A C 1
ATOM 669 O O . GLN A 1 127 ? 74.854 47.545 73.042 1.00 16.30 108 GLN A O 1
ATOM 675 N N . THR A 1 128 ? 73.852 45.601 72.528 1.00 10.96 109 THR A N 1
ATOM 676 C CA . THR A 1 128 ? 74.063 45.052 73.863 1.00 11.10 109 THR A CA 1
ATOM 677 C C . THR A 1 128 ? 75.541 44.802 74.133 1.00 14.12 109 THR A C 1
ATOM 678 O O . THR A 1 128 ? 76.020 45.019 75.250 1.00 17.26 109 THR A O 1
ATOM 682 N N . LEU A 1 129 ? 76.274 44.328 73.130 1.00 18.07 110 LEU A N 1
ATOM 683 C CA . LEU A 1 129 ? 77.725 44.209 73.214 1.00 14.82 110 LEU A CA 1
ATOM 684 C C . LEU A 1 129 ? 78.333 45.568 72.893 1.00 18.12 110 LEU A C 1
ATOM 685 O O . LEU A 1 129 ? 78.297 46.019 71.748 1.00 24.62 110 LEU A O 1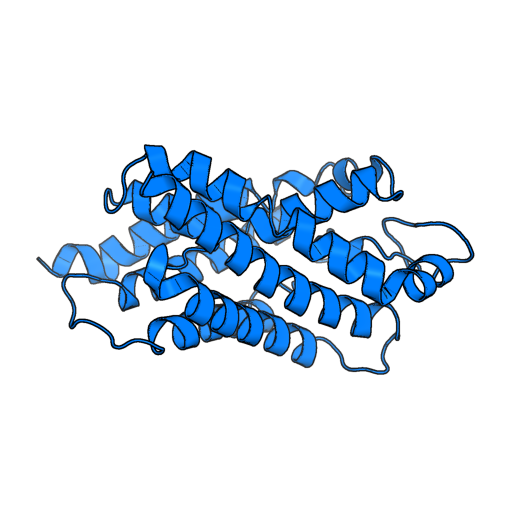
ATOM 690 N N . GLY A 1 130 ? 78.904 46.214 73.891 1.00 16.20 111 GLY A N 1
ATOM 691 C CA . GLY A 1 130 ? 79.341 47.584 73.748 1.00 13.86 111 GLY A CA 1
ATOM 692 C C . GLY A 1 130 ? 78.806 48.366 74.920 1.00 15.11 111 GLY A C 1
ATOM 693 O O . GLY A 1 130 ? 79.515 49.173 75.523 1.00 20.78 111 GLY A O 1
ATOM 694 N N . ALA A 1 131 ? 77.548 48.106 75.268 1.00 14.90 112 ALA A N 1
ATOM 695 C CA . ALA A 1 131 ? 77.081 48.441 76.603 1.00 13.38 112 ALA A CA 1
ATOM 696 C C . ALA A 1 131 ? 77.720 47.521 77.631 1.00 14.74 112 ALA A C 1
ATOM 697 O O . ALA A 1 131 ? 78.025 47.942 78.750 1.00 20.21 112 ALA A O 1
ATOM 699 N N . PHE A 1 132 ? 77.924 46.256 77.262 1.00 13.74 113 PHE A N 1
ATOM 700 C CA . PHE A 1 132 ? 78.701 45.347 78.094 1.00 15.19 113 PHE A CA 1
ATOM 701 C C . PHE A 1 132 ? 80.164 45.773 78.155 1.00 18.87 113 PHE A C 1
ATOM 702 O O . PHE A 1 132 ? 80.779 45.761 79.227 1.00 22.72 113 PHE A O 1
ATOM 710 N N . LEU A 1 133 ? 80.739 46.157 77.012 1.00 18.15 114 LEU A N 1
ATOM 711 C CA . LEU A 1 133 ? 82.135 46.581 76.983 1.00 14.74 114 LEU A CA 1
ATOM 712 C C . LEU A 1 133 ? 82.309 47.970 77.582 1.00 16.32 114 LEU A C 1
ATOM 713 O O . LEU A 1 133 ? 83.318 48.245 78.240 1.00 19.76 114 LEU A O 1
ATOM 718 N N . GLY A 1 134 ? 81.347 48.864 77.352 1.00 14.90 115 GLY A N 1
ATOM 719 C CA . GLY A 1 134 ? 81.424 50.187 77.946 1.00 12.33 115 GLY A CA 1
ATOM 720 C C . GLY A 1 134 ? 81.341 50.152 79.457 1.00 15.13 115 GLY A C 1
ATOM 721 O O . GLY A 1 134 ? 81.935 50.987 80.140 1.00 18.40 115 GLY A O 1
ATOM 722 N N . ALA A 1 135 ? 80.589 49.193 80.000 1.00 17.24 116 ALA A N 1
ATOM 723 C CA . ALA A 1 135 ? 80.533 49.018 81.446 1.00 15.42 116 ALA A CA 1
ATOM 724 C C . ALA A 1 135 ? 81.845 48.482 81.998 1.00 15.82 116 ALA A C 1
ATOM 725 O O . ALA A 1 135 ? 82.225 48.820 83.123 1.00 18.54 116 ALA A O 1
ATOM 727 N N . GLY A 1 136 ? 82.541 47.641 81.233 1.00 16.16 117 GLY A N 1
ATOM 728 C CA . GLY A 1 136 ? 83.828 47.140 81.681 1.00 13.09 117 GLY A CA 1
ATOM 729 C C . GLY A 1 136 ? 84.889 48.221 81.755 1.00 16.94 117 GLY A C 1
ATOM 730 O O . GLY A 1 136 ? 85.744 48.201 82.641 1.00 22.22 117 GLY A O 1
ATOM 731 N N . ILE A 1 137 ? 84.859 49.169 80.817 1.00 17.86 118 ILE A N 1
ATOM 732 C CA . ILE A 1 137 ? 85.807 50.278 80.847 1.00 18.08 118 ILE A CA 1
ATOM 733 C C . ILE A 1 137 ? 85.576 51.145 82.078 1.00 20.16 118 ILE A C 1
ATOM 734 O O . ILE A 1 137 ? 86.527 51.570 82.741 1.00 22.68 118 ILE A O 1
ATOM 739 N N . VAL A 1 138 ? 84.311 51.422 82.402 1.00 17.52 119 VAL A N 1
ATOM 740 C CA . VAL A 1 138 ? 83.994 52.209 83.592 1.00 14.55 119 VAL A CA 1
ATOM 741 C C . VAL A 1 138 ? 84.402 51.460 84.854 1.00 17.67 119 VAL A C 1
ATOM 742 O O . VAL A 1 138 ? 84.846 52.062 85.836 1.00 24.01 119 VAL A O 1
ATOM 746 N N . PHE A 1 139 ? 84.253 50.136 84.849 1.00 16.77 120 PHE A N 1
ATOM 747 C CA . PHE A 1 139 ? 84.701 49.337 85.983 1.00 16.25 120 PHE A CA 1
ATOM 748 C C . PHE A 1 139 ? 86.210 49.434 86.165 1.00 21.84 120 PHE A C 1
ATOM 749 O O . PHE A 1 139 ? 86.701 49.522 87.294 1.00 27.49 120 PHE A O 1
ATOM 757 N N . GLY A 1 140 ? 86.963 49.411 85.064 1.00 18.16 121 GLY A N 1
ATOM 758 C CA . GLY A 1 140 ? 88.404 49.575 85.162 1.00 16.88 121 GLY A CA 1
ATOM 759 C C . GLY A 1 140 ? 88.810 50.963 85.616 1.00 19.42 121 GLY A C 1
ATOM 760 O O . GLY A 1 140 ? 89.775 51.122 86.366 1.00 24.96 121 GLY A O 1
ATOM 761 N N . LEU A 1 141 ? 88.081 51.986 85.165 1.00 19.42 122 LEU A N 1
ATOM 762 C CA . LEU A 1 141 ? 88.396 53.360 85.544 1.00 17.78 122 LEU A CA 1
ATOM 763 C C . LEU A 1 141 ? 88.243 53.579 87.042 1.00 21.06 122 LEU A C 1
ATOM 764 O O . LEU A 1 141 ? 89.060 54.268 87.662 1.00 30.30 122 LEU A O 1
ATOM 769 N N . TYR A 1 142 ? 87.195 53.015 87.641 1.00 21.40 123 TYR A N 1
ATOM 770 C CA . TYR A 1 142 ? 86.873 53.226 89.047 1.00 18.75 123 TYR A CA 1
ATOM 771 C C . TYR A 1 142 ? 87.017 51.954 89.873 1.00 24.07 123 TYR A C 1
ATOM 772 O O . TYR A 1 142 ? 86.274 51.749 90.832 1.00 35.01 123 TYR A O 1
ATOM 781 N N . TYR A 1 143 ? 87.976 51.099 89.522 1.00 23.80 124 TYR A N 1
ATOM 782 C CA . TYR A 1 143 ? 88.081 49.789 90.156 1.00 29.61 124 TYR A CA 1
ATOM 783 C C . TYR A 1 143 ? 88.357 49.907 91.649 1.00 40.17 124 TYR A C 1
ATOM 784 O O . TYR A 1 143 ? 87.755 49.196 92.460 1.00 46.06 124 TYR A O 1
ATOM 793 N N . ASP A 1 144 ? 89.278 50.790 92.033 1.00 42.43 125 ASP A N 1
ATOM 794 C CA . ASP A 1 144 ? 89.632 50.910 93.443 1.00 40.08 125 ASP A CA 1
ATOM 795 C C . ASP A 1 144 ? 88.564 51.662 94.224 1.00 43.08 125 ASP A C 1
ATOM 796 O O . ASP A 1 144 ? 88.286 51.332 95.381 1.00 50.59 125 ASP A O 1
ATOM 801 N N . ALA A 1 145 ? 87.958 52.679 93.612 1.00 37.20 126 ALA A N 1
ATOM 802 C CA . ALA A 1 145 ? 86.912 53.431 94.296 1.00 34.50 126 ALA A CA 1
ATOM 803 C C . ALA A 1 145 ? 85.659 52.586 94.495 1.00 44.75 126 ALA A C 1
ATOM 804 O O . ALA A 1 145 ? 85.005 52.679 95.540 1.00 49.36 126 ALA A O 1
ATOM 806 N N . ILE A 1 146 ? 85.306 51.763 93.504 1.00 37.73 127 ILE A N 1
ATOM 807 C CA . ILE A 1 146 ? 84.106 50.934 93.608 1.00 36.60 127 ILE A CA 1
ATOM 808 C C . ILE A 1 146 ? 84.266 49.897 94.712 1.00 41.03 127 ILE A C 1
ATOM 809 O O . ILE A 1 146 ? 83.354 49.677 95.516 1.00 50.29 127 ILE A O 1
ATOM 814 N N . TRP A 1 147 ? 85.427 49.247 94.772 1.00 41.94 128 TRP A N 1
ATOM 815 C CA . TRP A 1 147 ? 85.629 48.197 95.763 1.00 45.03 128 TRP A CA 1
ATOM 816 C C . TRP A 1 147 ? 85.716 48.755 97.176 1.00 51.95 128 TRP A C 1
ATOM 817 O O . TRP A 1 147 ? 85.430 48.038 98.139 1.00 62.44 128 TRP A O 1
ATOM 828 N N . ALA A 1 148 ? 86.105 50.017 97.324 1.00 52.21 129 ALA A N 1
ATOM 829 C CA . ALA A 1 148 ? 86.256 50.633 98.634 1.00 57.19 129 ALA A CA 1
ATOM 830 C C . ALA A 1 148 ? 85.008 51.372 99.096 1.00 61.75 129 ALA A C 1
ATOM 831 O O . ALA A 1 148 ? 85.031 51.985 100.167 1.00 65.92 129 ALA A O 1
ATOM 833 N N . PHE A 1 149 ? 83.927 51.336 98.316 1.00 59.56 130 PHE A N 1
ATOM 834 C CA . PHE A 1 149 ? 82.705 52.027 98.707 1.00 58.31 130 PHE A CA 1
ATOM 835 C C . PHE A 1 149 ? 82.032 51.360 99.899 1.00 67.56 130 PHE A C 1
ATOM 836 O O . PHE A 1 149 ? 81.397 52.042 100.710 1.00 73.75 130 PHE A O 1
ATOM 844 N N . ALA A 1 150 ? 82.149 50.042 100.021 1.00 69.02 131 ALA A N 1
ATOM 845 C CA . ALA A 1 150 ? 81.509 49.282 101.089 1.00 74.40 131 ALA A CA 1
ATOM 846 C C . ALA A 1 150 ? 82.496 48.308 101.713 1.00 78.38 131 ALA A C 1
ATOM 847 O O . ALA A 1 150 ? 82.204 47.128 101.918 1.00 80.66 131 ALA A O 1
ATOM 849 N N . GLY A 1 151 ? 83.684 48.793 102.022 1.00 74.55 132 GLY A N 1
ATOM 850 C CA . GLY A 1 151 ? 84.722 47.948 102.615 1.00 77.00 132 GLY A CA 1
ATOM 851 C C . GLY A 1 151 ? 85.549 47.237 101.543 1.00 78.57 132 GLY A C 1
ATOM 852 O O . GLY A 1 151 ? 86.308 47.875 100.825 1.00 81.97 132 GLY A O 1
ATOM 853 N N . ASN A 1 152 ? 85.390 45.920 101.454 1.00 76.15 133 ASN A N 1
ATOM 854 C CA . ASN A 1 152 ? 86.087 45.123 100.452 1.00 77.53 133 ASN A CA 1
ATOM 855 C C . ASN A 1 152 ? 85.136 44.122 99.818 1.00 77.71 133 ASN A C 1
ATOM 856 O O . ASN A 1 152 ? 85.482 42.956 99.604 1.00 79.19 133 ASN A O 1
ATOM 861 N N . GLU A 1 153 ? 83.921 44.566 99.507 1.00 73.71 134 GLU A N 1
ATOM 862 C CA . GLU A 1 153 ? 82.930 43.707 98.882 1.00 69.85 134 GLU A CA 1
ATOM 863 C C . GLU A 1 153 ? 82.009 44.563 98.027 1.00 68.50 134 GLU A C 1
ATOM 864 O O . GLU A 1 153 ? 81.919 45.780 98.203 1.00 69.19 134 GLU A O 1
ATOM 870 N N . LEU A 1 154 ? 81.330 43.909 97.091 1.00 61.99 135 LEU A N 1
ATOM 871 C CA . LEU A 1 154 ? 80.406 44.571 96.182 1.00 51.61 135 LEU A CA 1
ATOM 872 C C . LEU A 1 154 ? 78.977 44.351 96.661 1.00 59.44 135 LEU A C 1
ATOM 873 O O . LEU A 1 154 ? 78.557 43.209 96.875 1.00 66.79 135 LEU A O 1
ATOM 878 N N . VAL A 1 155 ? 78.239 45.444 96.833 1.00 54.93 136 VAL A N 1
ATOM 879 C CA . VAL A 1 155 ? 76.857 45.414 97.296 1.00 55.57 136 VAL A CA 1
ATOM 880 C C . VAL A 1 155 ? 75.957 45.915 96.177 1.00 59.05 136 VAL A C 1
ATOM 881 O O . VAL A 1 155 ? 76.259 46.923 95.528 1.00 61.31 136 VAL A O 1
ATOM 885 N N . VAL A 1 156 ? 74.848 45.210 95.954 1.00 55.70 137 VAL A N 1
ATOM 886 C CA . VAL A 1 156 ? 73.961 45.544 94.842 1.00 53.98 137 VAL A CA 1
ATOM 887 C C . VAL A 1 156 ? 73.159 46.802 95.154 1.00 54.57 137 VAL A C 1
ATOM 888 O O . VAL A 1 156 ? 73.216 47.794 94.419 1.00 52.83 137 VAL A O 1
ATOM 892 N N . SER A 1 157 ? 72.398 46.779 96.242 1.00 57.93 138 SER A N 1
ATOM 893 C CA . SER A 1 157 ? 71.516 47.882 96.584 1.00 62.39 138 SER A CA 1
ATOM 894 C C . SER A 1 157 ? 71.646 48.213 98.063 1.00 67.03 138 SER A C 1
ATOM 895 O O . SER A 1 157 ? 72.048 47.380 98.878 1.00 72.78 138 SER A O 1
ATOM 898 N N . GLY A 1 158 ? 71.297 49.450 98.398 1.00 65.33 139 GLY A N 1
ATOM 899 C CA . GLY A 1 158 ? 71.372 49.925 99.757 1.00 73.64 139 GLY A CA 1
ATOM 900 C C . GLY A 1 158 ? 72.037 51.281 99.836 1.00 78.17 139 GLY A C 1
ATOM 901 O O . GLY A 1 158 ? 72.145 52.003 98.840 1.00 78.83 139 GLY A O 1
ATOM 902 N N . PRO A 1 159 ? 72.495 51.661 101.031 1.00 82.08 140 PRO A N 1
ATOM 903 C CA . PRO A 1 159 ? 73.232 52.930 101.140 1.00 82.10 140 PRO A CA 1
ATOM 904 C C . PRO A 1 159 ? 74.618 52.850 100.531 1.00 75.84 140 PRO A C 1
ATOM 905 O O . PRO A 1 159 ? 75.030 53.770 99.814 1.00 71.59 140 PRO A O 1
ATOM 909 N N . ASN A 1 160 ? 75.352 51.776 100.801 1.00 72.74 141 ASN A N 1
ATOM 910 C CA . ASN A 1 160 ? 76.652 51.536 100.176 1.00 72.79 141 ASN A CA 1
ATOM 911 C C . ASN A 1 160 ? 76.506 50.564 99.007 1.00 70.72 141 ASN A C 1
ATOM 912 O O . ASN A 1 160 ? 77.053 49.463 98.999 1.00 73.39 141 ASN A O 1
ATOM 917 N N . GLY A 1 161 ? 75.741 50.990 98.007 1.00 64.70 142 GLY A N 1
ATOM 918 C CA . GLY A 1 161 ? 75.500 50.164 96.842 1.00 55.07 142 GLY A CA 1
ATOM 919 C C . GLY A 1 161 ? 76.072 50.761 95.576 1.00 54.26 142 GLY A C 1
ATOM 920 O O . GLY A 1 161 ? 75.849 51.939 95.283 1.00 58.06 142 GLY A O 1
ATOM 921 N N . THR A 1 162 ? 76.810 49.957 94.814 1.00 51.48 143 THR A N 1
ATOM 922 C CA . THR A 1 162 ? 77.479 50.431 93.614 1.00 45.81 143 THR A CA 1
ATOM 923 C C . THR A 1 162 ? 76.925 49.841 92.327 1.00 40.94 143 THR A C 1
ATOM 924 O O . THR A 1 162 ? 77.326 50.283 91.246 1.00 39.75 143 THR A O 1
ATOM 928 N N . ALA A 1 163 ? 76.020 48.864 92.406 1.00 44.41 144 ALA A N 1
ATOM 929 C CA . ALA A 1 163 ? 75.459 48.277 91.195 1.00 35.15 144 ALA A CA 1
ATOM 930 C C . ALA A 1 163 ? 74.560 49.247 90.443 1.00 34.50 144 ALA A C 1
ATOM 931 O O . ALA A 1 163 ? 74.324 49.051 89.248 1.00 35.09 144 ALA A O 1
ATOM 933 N N . GLY A 1 164 ? 74.062 50.287 91.110 1.00 36.95 145 GLY A N 1
ATOM 934 C CA . GLY A 1 164 ? 73.238 51.285 90.457 1.00 30.40 145 GLY A CA 1
ATOM 935 C C . GLY A 1 164 ? 73.993 52.216 89.536 1.00 26.09 145 GLY A C 1
ATOM 936 O O . GLY A 1 164 ? 73.359 53.002 88.825 1.00 31.01 145 GLY A O 1
ATOM 937 N N . ILE A 1 165 ? 75.325 52.154 89.542 1.00 27.01 146 ILE A N 1
ATOM 938 C CA . ILE A 1 165 ? 76.114 52.939 88.599 1.00 28.59 146 ILE A CA 1
ATOM 939 C C . ILE A 1 165 ? 75.867 52.459 87.176 1.00 30.94 146 ILE A C 1
ATOM 940 O O . ILE A 1 165 ? 75.789 53.259 86.236 1.00 31.04 146 ILE A O 1
ATOM 945 N N . PHE A 1 166 ? 75.718 51.149 86.999 1.00 27.51 147 PHE A N 1
ATOM 946 C CA . PHE A 1 166 ? 75.639 50.558 85.671 1.00 24.30 147 PHE A CA 1
ATOM 947 C C . PHE A 1 166 ? 74.207 50.359 85.192 1.00 32.29 147 PHE A C 1
ATOM 948 O O . PHE A 1 166 ? 73.915 50.594 84.015 1.00 40.26 147 PHE A O 1
ATOM 956 N N . ALA A 1 167 ? 73.302 49.943 86.072 1.00 35.65 148 ALA A N 1
ATOM 957 C CA . ALA A 1 167 ? 71.924 49.671 85.699 1.00 32.93 148 ALA A CA 1
ATOM 958 C C . ALA A 1 167 ? 70.975 50.328 86.690 1.00 35.34 148 ALA A C 1
ATOM 959 O O . ALA A 1 167 ? 71.334 50.587 87.839 1.00 38.86 148 ALA A O 1
ATOM 961 N N . THR A 1 168 ? 69.758 50.600 86.226 1.00 40.25 149 THR A N 1
ATOM 962 C CA . THR A 1 168 ? 68.742 51.222 87.064 1.00 44.20 149 THR A CA 1
ATOM 963 C C . THR A 1 168 ? 68.106 50.197 87.993 1.00 42.41 149 THR A C 1
ATOM 964 O O . THR A 1 168 ? 67.892 49.043 87.618 1.00 41.84 149 THR A O 1
ATOM 968 N N . TYR A 1 169 ? 67.799 50.632 89.210 1.00 48.94 150 TYR A N 1
ATOM 969 C CA . TYR A 1 169 ? 67.155 49.820 90.229 1.00 49.11 150 TYR A CA 1
ATOM 970 C C . TYR A 1 169 ? 65.974 50.582 90.808 1.00 61.19 150 TYR A C 1
ATOM 971 O O . TYR A 1 169 ? 65.985 51.816 90.841 1.00 70.35 150 TYR A O 1
ATOM 980 N N . PRO A 1 170 ? 64.940 49.879 91.272 1.00 65.13 151 PRO A N 1
ATOM 981 C CA . PRO A 1 170 ? 63.699 50.568 91.659 1.00 71.60 151 PRO A CA 1
ATOM 982 C C . PRO A 1 170 ? 63.864 51.287 92.989 1.00 81.71 151 PRO A C 1
ATOM 983 O O . PRO A 1 170 ? 64.211 50.677 94.002 1.00 79.79 151 PRO A O 1
ATOM 987 N N . SER A 1 171 ? 63.613 52.591 92.977 1.00 91.56 152 SER A N 1
ATOM 988 C CA . SER A 1 171 ? 63.654 53.410 94.178 1.00 96.40 152 SER A CA 1
ATOM 989 C C . SER A 1 171 ? 62.259 53.469 94.799 1.00 102.56 152 SER A C 1
ATOM 990 O O . SER A 1 171 ? 61.369 52.686 94.457 1.00 105.20 152 SER A O 1
ATOM 993 N N . GLY A 1 172 ? 62.060 54.400 95.734 1.00 104.00 153 GLY A N 1
ATOM 994 C CA . GLY A 1 172 ? 60.767 54.512 96.390 1.00 112.01 153 GLY A CA 1
ATOM 995 C C . GLY A 1 172 ? 59.645 54.872 95.435 1.00 113.32 153 GLY A C 1
ATOM 996 O O . GLY A 1 172 ? 58.539 54.334 95.530 1.00 108.74 153 GLY A O 1
ATOM 997 N N . HIS A 1 173 ? 59.912 55.784 94.500 1.00 111.82 154 HIS A N 1
ATOM 998 C CA . HIS A 1 173 ? 58.924 56.225 93.525 1.00 107.67 154 HIS A CA 1
ATOM 999 C C . HIS A 1 173 ? 59.123 55.576 92.160 1.00 105.27 154 HIS A C 1
ATOM 1000 O O . HIS A 1 173 ? 58.588 56.070 91.162 1.00 101.23 154 HIS A O 1
ATOM 1007 N N . LEU A 1 174 ? 59.884 54.485 92.094 1.00 103.22 155 LEU A N 1
ATOM 1008 C CA . LEU A 1 174 ? 60.101 53.782 90.836 1.00 97.31 155 LEU A CA 1
ATOM 1009 C C . LEU A 1 174 ? 59.600 52.347 90.937 1.00 94.56 155 LEU A C 1
ATOM 1010 O O . LEU A 1 174 ? 60.306 51.408 90.557 1.00 94.90 155 LEU A O 1
ATOM 1015 N N . ASP A 1 175 ? 58.386 52.168 91.450 1.00 93.93 156 ASP A N 1
ATOM 1016 C CA . ASP A 1 175 ? 57.799 50.842 91.574 1.00 94.35 156 ASP A CA 1
ATOM 1017 C C . ASP A 1 175 ? 57.534 50.247 90.190 1.00 86.20 156 ASP A C 1
ATOM 1018 O O . ASP A 1 175 ? 57.820 50.852 89.153 1.00 83.97 156 ASP A O 1
ATOM 1023 N N . MET A 1 176 ? 56.988 49.029 90.180 1.00 88.45 157 MET A N 1
ATOM 1024 C CA . MET A 1 176 ? 56.704 48.350 88.918 1.00 83.20 157 MET A CA 1
ATOM 1025 C C . MET A 1 176 ? 55.738 49.156 88.061 1.00 78.12 157 MET A C 1
ATOM 1026 O O . MET A 1 176 ? 56.002 49.407 86.880 1.00 67.69 157 MET A O 1
ATOM 1031 N N . VAL A 1 177 ? 54.608 49.566 88.638 1.00 80.24 158 VAL A N 1
ATOM 1032 C CA . VAL A 1 177 ? 53.620 50.320 87.875 1.00 76.23 158 VAL A CA 1
ATOM 1033 C C . VAL A 1 177 ? 54.130 51.722 87.573 1.00 72.06 158 VAL A C 1
ATOM 1034 O O . VAL A 1 177 ? 53.992 52.218 86.449 1.00 65.26 158 VAL A O 1
ATOM 1038 N N . ASN A 1 178 ? 54.718 52.387 88.570 1.00 76.19 159 ASN A N 1
ATOM 1039 C CA . ASN A 1 178 ? 55.232 53.736 88.358 1.00 72.38 159 ASN A CA 1
ATOM 1040 C C . ASN A 1 178 ? 56.396 53.738 87.376 1.00 64.15 159 ASN A C 1
ATOM 1041 O O . ASN A 1 178 ? 56.502 54.636 86.534 1.00 62.49 159 ASN A O 1
ATOM 1046 N N . GLY A 1 179 ? 57.288 52.753 87.482 1.00 66.33 160 GLY A N 1
ATOM 1047 C CA . GLY A 1 179 ? 58.413 52.680 86.564 1.00 53.59 160 GLY A CA 1
ATOM 1048 C C . GLY A 1 179 ? 58.001 52.331 85.149 1.00 45.34 160 GLY A C 1
ATOM 1049 O O . GLY A 1 179 ? 58.562 52.855 84.184 1.00 41.95 160 GLY A O 1
ATOM 1050 N N . PHE A 1 180 ? 57.026 51.431 85.004 1.00 45.29 161 PHE A N 1
ATOM 1051 C CA . PHE A 1 180 ? 56.579 51.024 83.676 1.00 33.93 161 PHE A CA 1
ATOM 1052 C C . PHE A 1 180 ? 56.010 52.202 82.898 1.00 37.04 161 PHE A C 1
ATOM 1053 O O . PHE A 1 180 ? 56.258 52.340 81.696 1.00 33.95 161 PHE A O 1
ATOM 1061 N N . PHE A 1 181 ? 55.235 53.056 83.568 1.00 43.91 162 PHE A N 1
ATOM 1062 C CA . PHE A 1 181 ? 54.610 54.184 82.890 1.00 37.25 162 PHE A CA 1
ATOM 1063 C C . PHE A 1 181 ? 55.649 55.200 82.430 1.00 33.06 162 PHE A C 1
ATOM 1064 O O . PHE A 1 181 ? 55.517 55.786 81.351 1.00 26.69 162 PHE A O 1
ATOM 1072 N N . ASP A 1 182 ? 56.690 55.418 83.233 1.00 32.78 163 ASP A N 1
ATOM 1073 C CA . ASP A 1 182 ? 57.718 56.391 82.877 1.00 32.06 163 ASP A CA 1
ATOM 1074 C C . ASP A 1 182 ? 58.498 55.955 81.643 1.00 30.65 163 ASP A C 1
ATOM 1075 O O . ASP A 1 182 ? 58.753 56.761 80.743 1.00 34.01 163 ASP A O 1
ATOM 1080 N N . GLN A 1 183 ? 58.902 54.685 81.592 1.00 33.21 164 GLN A N 1
ATOM 1081 C CA . GLN A 1 183 ? 59.655 54.185 80.447 1.00 26.77 164 GLN A CA 1
ATOM 1082 C C . GLN A 1 183 ? 58.799 54.103 79.191 1.00 23.44 164 GLN A C 1
ATOM 1083 O O . GLN A 1 183 ? 59.310 54.273 78.080 1.00 23.11 164 GLN A O 1
ATOM 1089 N N . PHE A 1 184 ? 57.505 53.834 79.344 1.00 23.65 165 PHE A N 1
ATOM 1090 C CA . PHE A 1 184 ? 56.609 53.807 78.195 1.00 17.43 165 PHE A CA 1
ATOM 1091 C C . PHE A 1 184 ? 56.463 55.196 77.581 1.00 22.76 165 PHE A C 1
ATOM 1092 O O . PHE A 1 184 ? 56.557 55.360 76.360 1.00 24.13 165 PHE A O 1
ATOM 1100 N N . ILE A 1 185 ? 56.231 56.208 78.417 1.00 26.97 166 ILE A N 1
ATOM 1101 C CA . ILE A 1 185 ? 56.042 57.567 77.918 1.00 25.29 166 ILE A CA 1
ATOM 1102 C C . ILE A 1 185 ? 57.353 58.136 77.393 1.00 23.51 166 ILE A C 1
ATOM 1103 O O . ILE A 1 185 ? 57.378 58.817 76.362 1.00 29.79 166 ILE A O 1
ATOM 1108 N N . GLY A 1 186 ? 58.457 57.878 78.094 1.00 19.78 167 GLY A N 1
ATOM 1109 C CA . GLY A 1 186 ? 59.737 58.410 77.660 1.00 15.89 167 GLY A CA 1
ATOM 1110 C C . GLY A 1 186 ? 60.181 57.862 76.319 1.00 17.67 167 GLY A C 1
ATOM 1111 O O . GLY A 1 186 ? 60.756 58.583 75.504 1.00 21.03 167 GLY A O 1
ATOM 1112 N N . THR A 1 187 ? 59.930 56.576 76.076 1.00 19.09 168 THR A N 1
ATOM 1113 C CA . THR A 1 187 ? 60.310 55.983 74.800 1.00 18.61 168 THR A CA 1
ATOM 1114 C C . THR A 1 187 ? 59.378 56.411 73.676 1.00 16.62 168 THR A C 1
ATOM 1115 O O . THR A 1 187 ? 59.814 56.535 72.529 1.00 18.13 168 THR A O 1
ATOM 1119 N N . ALA A 1 188 ? 58.098 56.629 73.979 1.00 17.80 169 ALA A N 1
ATOM 1120 C CA . ALA A 1 188 ? 57.176 57.131 72.968 1.00 16.14 169 ALA A CA 1
ATOM 1121 C C . ALA A 1 188 ? 57.559 58.536 72.526 1.00 20.06 169 ALA A C 1
ATOM 1122 O O . ALA A 1 188 ? 57.457 58.872 71.342 1.00 20.83 169 ALA A O 1
ATOM 1124 N N . ALA A 1 189 ? 57.996 59.374 73.469 1.00 19.97 170 ALA A N 1
ATOM 1125 C CA . ALA A 1 189 ? 58.436 60.721 73.124 1.00 15.26 170 ALA A CA 1
ATOM 1126 C C . ALA A 1 189 ? 59.713 60.694 72.296 1.00 19.50 170 ALA A C 1
ATOM 1127 O O . ALA A 1 189 ? 59.873 61.495 71.369 1.00 27.10 170 ALA A O 1
ATOM 1129 N N . LEU A 1 190 ? 60.636 59.790 72.623 1.00 19.79 171 LEU A N 1
ATOM 1130 C CA . LEU A 1 190 ? 61.875 59.676 71.862 1.00 14.88 171 LEU A CA 1
ATOM 1131 C C . LEU A 1 190 ? 61.616 59.217 70.432 1.00 16.70 171 LEU A C 1
ATOM 1132 O O . LEU A 1 190 ? 62.250 59.709 69.494 1.00 19.97 171 LEU A O 1
ATOM 1137 N N . ILE A 1 191 ? 60.689 58.275 70.247 1.00 16.23 172 ILE A N 1
ATOM 1138 C CA . ILE A 1 191 ? 60.405 57.749 68.916 1.00 17.10 172 ILE A CA 1
ATOM 1139 C C . ILE A 1 191 ? 59.785 58.821 68.030 1.00 20.29 172 ILE A C 1
ATOM 1140 O O . ILE A 1 191 ? 60.131 58.944 66.850 1.00 23.76 172 ILE A O 1
ATOM 1145 N N . VAL A 1 192 ? 58.858 59.608 68.579 1.00 19.24 173 VAL A N 1
ATOM 1146 C CA . VAL A 1 192 ? 58.200 60.648 67.792 1.00 21.50 173 VAL A CA 1
ATOM 1147 C C . VAL A 1 192 ? 59.215 61.674 67.310 1.00 24.36 173 VAL A C 1
ATOM 1148 O O . VAL A 1 192 ? 59.184 62.104 66.151 1.00 26.96 173 VAL A O 1
ATOM 1152 N N . CYS A 1 193 ? 60.133 62.078 68.188 1.00 21.60 174 CYS A N 1
ATOM 1153 C CA . CYS A 1 193 ? 61.136 63.067 67.811 1.00 20.82 174 CYS A CA 1
ATOM 1154 C C . CYS A 1 193 ? 62.099 62.516 66.767 1.00 21.65 174 CYS A C 1
ATOM 1155 O O . CYS A 1 193 ? 62.517 63.238 65.857 1.00 32.93 174 CYS A O 1
ATOM 1158 N N . VAL A 1 194 ? 62.474 61.242 66.887 1.00 20.90 175 VAL A N 1
ATOM 1159 C CA . VAL A 1 194 ? 63.372 60.638 65.908 1.00 20.98 175 VAL A CA 1
ATOM 1160 C C . VAL A 1 194 ? 62.686 60.517 64.553 1.00 24.56 175 VAL A C 1
ATOM 1161 O O . VAL A 1 194 ? 63.276 60.834 63.516 1.00 30.61 175 VAL A O 1
ATOM 1165 N N . LEU A 1 195 ? 61.429 60.068 64.536 1.00 25.13 176 LEU A N 1
ATOM 1166 C CA . LEU A 1 195 ? 60.708 59.911 63.276 1.00 24.04 176 LEU A CA 1
ATOM 1167 C C . LEU A 1 195 ? 60.484 61.245 62.577 1.00 30.74 176 LEU A C 1
ATOM 1168 O O . LEU A 1 195 ? 60.471 61.300 61.343 1.00 39.05 176 LEU A O 1
ATOM 1173 N N . ALA A 1 196 ? 60.295 62.320 63.337 1.00 31.43 177 ALA A N 1
ATOM 1174 C CA . ALA A 1 196 ? 60.075 63.639 62.761 1.00 33.28 177 ALA A CA 1
ATOM 1175 C C . ALA A 1 196 ? 61.330 64.239 62.145 1.00 39.73 177 ALA A C 1
ATOM 1176 O O . ALA A 1 196 ? 61.224 65.193 61.369 1.00 47.16 177 ALA A O 1
ATOM 1178 N N . ILE A 1 197 ? 62.504 63.707 62.465 1.00 37.87 178 ILE A N 1
ATOM 1179 C CA . ILE A 1 197 ? 63.761 64.240 61.966 1.00 40.41 178 ILE A CA 1
ATOM 1180 C C . ILE A 1 197 ? 64.299 63.417 60.801 1.00 46.01 178 ILE A C 1
ATOM 1181 O O . ILE A 1 197 ? 64.833 63.972 59.842 1.00 54.41 178 ILE A O 1
ATOM 1186 N N . VAL A 1 198 ? 64.138 62.099 60.849 1.00 42.55 179 VAL A N 1
ATOM 1187 C CA . VAL A 1 198 ? 64.633 61.219 59.800 1.00 48.31 179 VAL A CA 1
ATOM 1188 C C . VAL A 1 198 ? 63.540 60.894 58.779 1.00 56.33 179 VAL A C 1
ATOM 1189 O O . VAL A 1 198 ? 63.659 59.923 58.035 1.00 62.57 179 VAL A O 1
ATOM 1193 N N . ASP A 1 199 ? 62.489 61.695 58.726 1.00 57.76 180 ASP A N 1
ATOM 1194 C CA . ASP A 1 199 ? 61.370 61.419 57.834 1.00 69.09 180 ASP A CA 1
ATOM 1195 C C . ASP A 1 199 ? 61.778 61.630 56.382 1.00 81.61 180 ASP A C 1
ATOM 1196 O O . ASP A 1 199 ? 62.237 62.725 56.032 1.00 88.70 180 ASP A O 1
ATOM 1201 N N . PRO A 1 200 ? 61.641 60.626 55.513 1.00 80.08 181 PRO A N 1
ATOM 1202 C CA . PRO A 1 200 ? 61.958 60.845 54.093 1.00 89.17 181 PRO A CA 1
ATOM 1203 C C . PRO A 1 200 ? 61.060 61.869 53.424 1.00 92.23 181 PRO A C 1
ATOM 1204 O O . PRO A 1 200 ? 61.517 62.589 52.528 1.00 91.27 181 PRO A O 1
ATOM 1208 N N . TYR A 1 201 ? 59.794 61.960 53.833 1.00 91.32 182 TYR A N 1
ATOM 1209 C CA . TYR A 1 201 ? 58.861 62.884 53.200 1.00 92.17 182 TYR A CA 1
ATOM 1210 C C . TYR A 1 201 ? 59.151 64.341 53.531 1.00 94.72 182 TYR A C 1
ATOM 1211 O O . TYR A 1 201 ? 58.604 65.227 52.866 1.00 100.72 182 TYR A O 1
ATOM 1220 N N . ASN A 1 202 ? 59.983 64.612 54.532 1.00 92.47 183 ASN A N 1
ATOM 1221 C CA . ASN A 1 202 ? 60.380 65.972 54.850 1.00 97.72 183 ASN A CA 1
ATOM 1222 C C . ASN A 1 202 ? 61.681 66.316 54.128 1.00 101.02 183 ASN A C 1
ATOM 1223 O O . ASN A 1 202 ? 62.243 65.511 53.383 1.00 98.87 183 ASN A O 1
ATOM 1228 N N . ASN A 1 203 ? 62.163 67.534 54.347 1.00 104.15 184 ASN A N 1
ATOM 1229 C CA . ASN A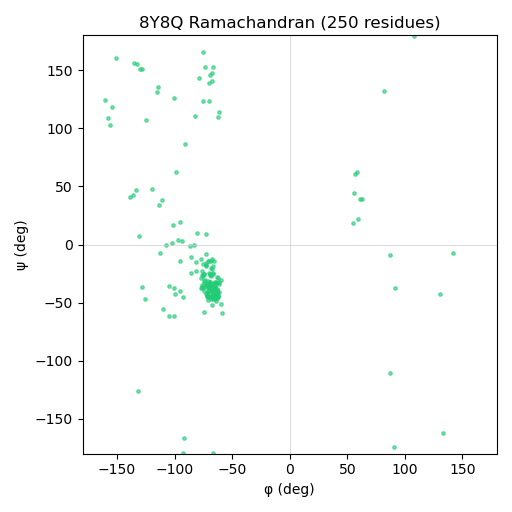 1 203 ? 63.412 67.954 53.734 1.00 105.74 184 ASN A CA 1
ATOM 1230 C C . ASN A 1 203 ? 64.574 67.156 54.321 1.00 108.62 184 ASN A C 1
ATOM 1231 O O . ASN A 1 203 ? 64.590 66.877 55.524 1.00 106.42 184 ASN A O 1
ATOM 1236 N N . PRO A 1 204 ? 65.554 66.763 53.498 1.00 112.34 185 PRO A N 1
ATOM 1237 C CA . PRO A 1 204 ? 66.708 66.021 54.026 1.00 105.96 185 PRO A CA 1
ATOM 1238 C C . PRO A 1 204 ? 67.493 66.829 55.046 1.00 98.12 185 PRO A C 1
ATOM 1239 O O . PRO A 1 204 ? 68.093 67.856 54.712 1.00 92.44 185 PRO A O 1
ATOM 1243 N N . VAL A 1 205 ? 67.490 66.371 56.293 1.00 99.35 186 VAL A N 1
ATOM 1244 C CA . VAL A 1 205 ? 68.154 67.075 57.386 1.00 92.49 186 VAL A CA 1
ATOM 1245 C C . VAL A 1 205 ? 69.662 67.003 57.186 1.00 88.78 186 VAL A C 1
ATOM 1246 O O . VAL A 1 205 ? 70.172 66.004 56.657 1.00 87.59 186 VAL A O 1
ATOM 1250 N N . PRO A 1 206 ? 70.406 68.032 57.570 1.00 83.72 187 PRO A N 1
ATOM 1251 C CA . PRO A 1 206 ? 71.867 67.967 57.495 1.00 78.11 187 PRO A CA 1
ATOM 1252 C C . PRO A 1 206 ? 72.432 67.098 58.610 1.00 76.77 187 PRO A C 1
ATOM 1253 O O . PRO A 1 206 ? 71.755 66.759 59.581 1.00 72.78 187 PRO A O 1
ATOM 1257 N N . ARG A 1 207 ? 73.700 66.732 58.448 1.00 80.14 188 ARG A N 1
ATOM 1258 C CA . ARG A 1 207 ? 74.401 66.005 59.495 1.00 72.65 188 ARG A CA 1
ATOM 1259 C C . ARG A 1 207 ? 74.598 66.897 60.713 1.00 63.69 188 ARG A C 1
ATOM 1260 O O . ARG A 1 207 ? 74.763 68.113 60.603 1.00 65.58 188 ARG A O 1
ATOM 1268 N N . GLY A 1 208 ? 74.575 66.279 61.885 1.00 50.17 189 GLY A N 1
ATOM 1269 C CA . GLY A 1 208 ? 74.665 66.997 63.138 1.00 48.03 189 GLY A CA 1
ATOM 1270 C C . GLY A 1 208 ? 73.318 67.370 63.710 1.00 53.19 189 GLY A C 1
ATOM 1271 O O . GLY A 1 208 ? 73.128 67.325 64.926 1.00 51.19 189 GLY A O 1
ATOM 1272 N N . LEU A 1 209 ? 72.366 67.737 62.849 1.00 53.35 190 LEU A N 1
ATOM 1273 C CA . LEU A 1 209 ? 71.028 68.062 63.330 1.00 47.70 190 LEU A CA 1
ATOM 1274 C C . LEU A 1 209 ? 70.371 66.852 63.980 1.00 42.79 190 LEU A C 1
ATOM 1275 O O . LEU A 1 209 ? 69.714 66.978 65.018 1.00 42.64 190 LEU A O 1
ATOM 1280 N N . GLU A 1 210 ? 70.536 65.671 63.382 1.00 40.57 191 GLU A N 1
ATOM 1281 C CA . GLU A 1 210 ? 69.999 64.456 63.986 1.00 37.05 191 GLU A CA 1
ATOM 1282 C C . GLU A 1 210 ? 70.670 64.163 65.322 1.00 36.33 191 GLU A C 1
ATOM 1283 O O . GLU A 1 210 ? 70.001 63.792 66.292 1.00 30.98 191 GLU A O 1
ATOM 1289 N N . ALA A 1 211 ? 71.995 64.309 65.386 1.00 40.40 192 ALA A N 1
ATOM 1290 C CA . ALA A 1 211 ? 72.726 63.966 66.601 1.00 31.46 192 ALA A CA 1
ATOM 1291 C C . ALA A 1 211 ? 72.351 64.884 67.755 1.00 29.73 192 ALA A C 1
ATOM 1292 O O . ALA A 1 211 ? 72.167 64.424 68.888 1.00 30.97 192 ALA A O 1
ATOM 1294 N N . PHE A 1 212 ? 72.240 66.185 67.491 1.00 32.35 193 PHE A N 1
ATOM 1295 C CA . PHE A 1 212 ? 71.906 67.133 68.547 1.00 33.33 193 PHE A CA 1
ATOM 1296 C C . PHE A 1 212 ? 70.431 67.082 68.922 1.00 32.17 193 PHE A C 1
ATOM 1297 O O . PHE A 1 212 ? 70.074 67.433 70.051 1.00 35.02 193 PHE A O 1
ATOM 1305 N N . THR A 1 213 ? 69.563 66.660 68.001 1.00 29.91 194 THR A N 1
ATOM 1306 C CA . THR A 1 213 ? 68.146 66.528 68.325 1.00 28.04 194 THR A CA 1
ATOM 1307 C C . THR A 1 213 ? 67.904 65.357 69.268 1.00 27.94 194 THR A C 1
ATOM 1308 O O . THR A 1 213 ? 67.205 65.497 70.277 1.00 26.26 194 THR A O 1
ATOM 1312 N N . VAL A 1 214 ? 68.478 64.193 68.959 1.00 26.82 195 VAL A N 1
ATOM 1313 C CA . VAL A 1 214 ? 68.283 63.021 69.806 1.00 25.31 195 VAL A CA 1
ATOM 1314 C C . VAL A 1 214 ? 68.940 63.224 71.166 1.00 21.46 195 VAL A C 1
ATOM 1315 O O . VAL A 1 214 ? 68.422 62.771 72.193 1.00 23.26 195 VAL A O 1
ATOM 1319 N N . GLY A 1 215 ? 70.090 63.898 71.198 1.00 17.11 196 GLY A N 1
ATOM 1320 C CA . GLY A 1 215 ? 70.706 64.224 72.470 1.00 15.90 196 GLY A CA 1
ATOM 1321 C C . GLY A 1 215 ? 69.894 65.210 73.281 1.00 20.65 196 GLY A C 1
ATOM 1322 O O . GLY A 1 215 ? 70.003 65.247 74.509 1.00 19.36 196 GLY A O 1
ATOM 1323 N N . LEU A 1 216 ? 69.075 66.021 72.611 1.00 25.44 197 LEU A N 1
ATOM 1324 C CA . LEU A 1 216 ? 68.193 66.945 73.315 1.00 22.30 197 LEU A CA 1
ATOM 1325 C C . LEU A 1 216 ? 67.011 66.217 73.942 1.00 22.85 197 LEU A C 1
ATOM 1326 O O . LEU A 1 216 ? 66.608 66.536 75.065 1.00 25.11 197 LEU A O 1
ATOM 1331 N N . VAL A 1 217 ? 66.441 65.241 73.232 1.00 18.55 198 VAL A N 1
ATOM 1332 C CA . VAL A 1 217 ? 65.340 64.461 73.788 1.00 18.28 198 VAL A CA 1
ATOM 1333 C C . VAL A 1 217 ? 65.799 63.688 75.015 1.00 20.69 198 VAL A C 1
ATOM 1334 O O . VAL A 1 217 ? 65.114 63.666 76.043 1.00 22.33 198 VAL A O 1
ATOM 1338 N N . VAL A 1 218 ? 66.962 63.040 74.928 1.00 19.76 199 VAL A N 1
ATOM 1339 C CA . VAL A 1 218 ? 67.458 62.236 76.041 1.00 19.37 199 VAL A CA 1
ATOM 1340 C C . VAL A 1 218 ? 67.721 63.116 77.255 1.00 22.51 199 VAL A C 1
ATOM 1341 O O . VAL A 1 218 ? 67.439 62.729 78.395 1.00 24.66 199 VAL A O 1
ATOM 1345 N N . LEU A 1 219 ? 68.253 64.316 77.029 1.00 21.10 200 LEU A N 1
ATOM 1346 C CA . LEU A 1 219 ? 68.520 65.232 78.131 1.00 21.66 200 LEU A CA 1
ATOM 1347 C C . LEU A 1 219 ? 67.235 65.661 78.828 1.00 26.36 200 LEU A C 1
ATOM 1348 O O . LEU A 1 219 ? 67.177 65.715 80.061 1.00 26.90 200 LEU A O 1
ATOM 1353 N N . VAL A 1 220 ? 66.194 65.974 78.055 1.00 26.56 201 VAL A N 1
ATOM 1354 C CA . VAL A 1 220 ? 64.955 66.473 78.641 1.00 24.07 201 VAL A CA 1
ATOM 1355 C C . VAL A 1 220 ? 64.072 65.352 79.176 1.00 24.73 201 VAL A C 1
ATOM 1356 O O . VAL A 1 220 ? 63.235 65.601 80.050 1.00 27.79 201 VAL A O 1
ATOM 1360 N N . ILE A 1 221 ? 64.235 64.121 78.688 1.00 27.12 202 ILE A N 1
ATOM 1361 C CA . ILE A 1 221 ? 63.492 63.000 79.256 1.00 28.38 202 ILE A CA 1
ATOM 1362 C C . ILE A 1 221 ? 63.949 62.729 80.683 1.00 28.03 202 ILE A C 1
ATOM 1363 O O . ILE A 1 221 ? 63.129 62.502 81.579 1.00 30.58 202 ILE A O 1
ATOM 1368 N N . GLY A 1 222 ? 65.262 62.740 80.918 1.00 25.83 203 GLY A N 1
ATOM 1369 C CA . GLY A 1 222 ? 65.769 62.535 82.262 1.00 29.08 203 GLY A CA 1
ATOM 1370 C C . GLY A 1 222 ? 65.406 63.656 83.211 1.00 34.27 203 GLY A C 1
ATOM 1371 O O . GLY A 1 222 ? 65.176 63.418 84.400 1.00 43.93 203 GLY A O 1
ATOM 1372 N N . THR A 1 223 ? 65.352 64.887 82.706 1.00 35.02 204 THR A N 1
ATOM 1373 C CA . THR A 1 223 ? 65.005 66.028 83.544 1.00 31.68 204 THR A CA 1
ATOM 1374 C C . THR A 1 223 ? 63.531 66.010 83.937 1.00 32.91 204 THR A C 1
ATOM 1375 O O . THR A 1 223 ? 63.181 66.391 85.059 1.00 39.69 204 THR A O 1
ATOM 1379 N N . SER A 1 224 ? 62.652 65.572 83.031 1.00 32.22 205 SER A N 1
ATOM 1380 C CA . SER A 1 224 ? 61.206 65.648 83.236 1.00 29.63 205 SER A CA 1
ATOM 1381 C C . SER A 1 224 ? 60.595 64.321 83.676 1.00 42.56 205 SER A C 1
ATOM 1382 O O . SER A 1 224 ? 60.018 64.233 84.763 1.00 47.98 205 SER A O 1
ATOM 1385 N N . MET A 1 225 ? 60.702 63.286 82.848 1.00 46.08 206 MET A N 1
ATOM 1386 C CA . MET A 1 225 ? 60.175 61.972 83.197 1.00 40.68 206 MET A CA 1
ATOM 1387 C C . MET A 1 225 ? 60.987 61.314 84.298 1.00 53.04 206 MET A C 1
ATOM 1388 O O . MET A 1 225 ? 62.219 61.388 84.313 1.00 55.44 206 MET A O 1
ATOM 1393 N N . GLY A 1 226 ? 60.283 60.672 85.221 1.00 60.80 207 GLY A N 1
ATOM 1394 C CA . GLY A 1 226 ? 60.927 59.892 86.250 1.00 72.73 207 GLY A CA 1
ATOM 1395 C C . GLY A 1 226 ? 61.408 60.750 87.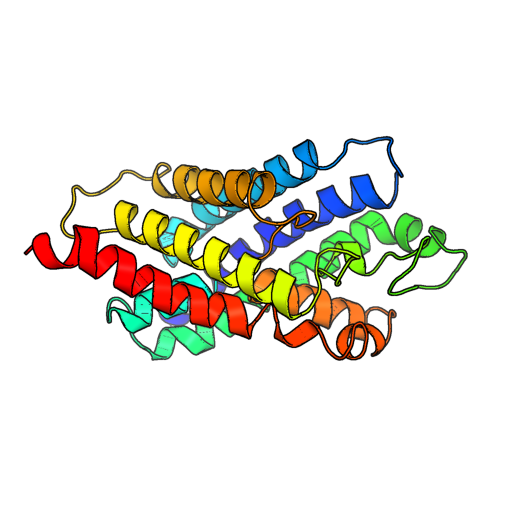393 1.00 82.83 207 GLY A C 1
ATOM 1396 O O . GLY A 1 226 ? 62.048 61.785 87.181 1.00 82.79 207 GLY A O 1
ATOM 1397 N N . PHE A 1 227 ? 61.095 60.331 88.616 1.00 87.34 208 PHE A N 1
ATOM 1398 C CA . PHE A 1 227 ? 61.627 61.023 89.779 1.00 90.43 208 PHE A CA 1
ATOM 1399 C C . PHE A 1 227 ? 63.129 60.812 89.907 1.00 100.77 208 PHE A C 1
ATOM 1400 O O . PHE A 1 227 ? 63.828 61.664 90.466 1.00 98.72 208 PHE A O 1
ATOM 1408 N N . ASN A 1 228 ? 63.640 59.691 89.394 1.00 105.91 209 ASN A N 1
ATOM 1409 C CA . ASN A 1 228 ? 65.074 59.406 89.429 1.00 106.87 209 ASN A CA 1
ATOM 1410 C C . ASN A 1 228 ? 65.374 58.429 88.295 1.00 107.28 209 ASN A C 1
ATOM 1411 O O . ASN A 1 228 ? 65.085 57.234 88.412 1.00 111.14 209 ASN A O 1
ATOM 1416 N N . SER A 1 229 ? 65.947 58.940 87.206 1.00 105.60 210 SER A N 1
ATOM 1417 C CA . SER A 1 229 ? 66.280 58.093 86.062 1.00 105.48 210 SER A CA 1
ATOM 1418 C C . SER A 1 229 ? 67.372 58.779 85.254 1.00 99.83 210 SER A C 1
ATOM 1419 O O . SER A 1 229 ? 67.109 59.793 84.600 1.00 88.31 210 SER A O 1
ATOM 1422 N N . GLY A 1 230 ? 68.589 58.233 85.301 1.00 102.31 211 GLY A N 1
ATOM 1423 C CA . GLY A 1 230 ? 69.646 58.742 84.441 1.00 88.16 211 GLY A CA 1
ATOM 1424 C C . GLY A 1 230 ? 69.351 58.507 82.973 1.00 82.61 211 GLY A C 1
ATOM 1425 O O . GLY A 1 230 ? 69.498 59.406 82.142 1.00 76.11 211 GLY A O 1
ATOM 1426 N N . THR A 1 231 ? 68.924 57.292 82.638 1.00 81.67 212 THR A N 1
ATOM 1427 C CA . THR A 1 231 ? 68.471 56.975 81.286 1.00 77.49 212 THR A CA 1
ATOM 1428 C C . THR A 1 231 ? 67.620 55.722 81.363 1.00 74.72 212 THR A C 1
ATOM 1429 O O . THR A 1 231 ? 68.078 54.694 81.869 1.00 78.05 212 THR A O 1
ATOM 1433 N N . ALA A 1 232 ? 66.389 55.807 80.872 1.00 60.42 213 ALA A N 1
ATOM 1434 C CA . ALA A 1 232 ? 65.467 54.684 80.920 1.00 51.27 213 ALA A CA 1
ATOM 1435 C C . ALA A 1 232 ? 64.700 54.569 79.613 1.00 51.21 213 ALA A C 1
ATOM 1436 O O . ALA A 1 232 ? 63.491 54.330 79.604 1.00 52.71 213 ALA A O 1
ATOM 1438 N N . VAL A 1 233 ? 65.378 54.762 78.487 1.00 42.38 214 VAL A N 1
ATOM 1439 C CA . VAL A 1 233 ? 64.702 54.676 77.200 1.00 32.29 214 VAL A CA 1
ATOM 1440 C C . VAL A 1 233 ? 65.497 53.776 76.267 1.00 28.13 214 VAL A C 1
ATOM 1441 O O . VAL A 1 233 ? 65.176 53.652 75.082 1.00 28.17 214 VAL A O 1
ATOM 1445 N N . ASN A 1 234 ? 66.531 53.137 76.797 1.00 24.84 215 ASN A N 1
ATOM 1446 C CA . ASN A 1 234 ? 67.415 52.285 76.005 1.00 17.07 215 ASN A CA 1
ATOM 1447 C C . ASN A 1 234 ? 67.485 50.900 76.628 1.00 20.86 215 ASN A C 1
ATOM 1448 O O . ASN A 1 234 ? 68.093 50.739 77.703 1.00 20.78 215 ASN A O 1
ATOM 1453 N N . PRO A 1 235 ? 66.865 49.882 76.027 1.00 21.48 216 PRO A N 1
ATOM 1454 C CA . PRO A 1 235 ? 66.974 48.525 76.588 1.00 20.08 216 PRO A CA 1
ATOM 1455 C C . PRO A 1 235 ? 68.395 47.986 76.622 1.00 21.47 216 PRO A C 1
ATOM 1456 O O . PRO A 1 235 ? 68.736 47.232 77.540 1.00 29.19 216 PRO A O 1
ATOM 1460 N N . ALA A 1 236 ? 69.233 48.337 75.642 1.00 20.49 217 ALA A N 1
ATOM 1461 C CA . ALA A 1 236 ? 70.602 47.830 75.614 1.00 19.19 217 ALA A CA 1
ATOM 1462 C C . ALA A 1 236 ? 71.467 48.505 76.669 1.00 18.77 217 ALA A C 1
ATOM 1463 O O . ALA A 1 236 ? 72.352 47.872 77.252 1.00 22.62 217 ALA A O 1
ATOM 1465 N N . ARG A 1 237 ? 71.232 49.794 76.918 1.00 17.09 218 ARG A N 1
ATOM 1466 C CA . ARG A 1 237 ? 71.973 50.521 77.939 1.00 17.98 218 ARG A CA 1
ATOM 1467 C C . ARG A 1 237 ? 71.667 50.016 79.342 1.00 21.13 218 ARG A C 1
ATOM 1468 O O . ARG A 1 237 ? 72.444 50.273 80.264 1.00 31.42 218 ARG A O 1
ATOM 1476 N N . ASP A 1 238 ? 70.563 49.299 79.528 1.00 19.86 219 ASP A N 1
ATOM 1477 C CA . ASP A 1 238 ? 70.210 48.764 80.835 1.00 21.04 219 ASP A CA 1
ATOM 1478 C C . ASP A 1 238 ? 70.580 47.299 81.002 1.00 24.54 219 ASP A C 1
ATOM 1479 O O . ASP A 1 238 ? 71.087 46.915 82.058 1.00 26.05 219 ASP A O 1
ATOM 1484 N N . PHE A 1 239 ? 70.337 46.468 79.991 1.00 19.21 220 PHE A N 1
ATOM 1485 C CA . PHE A 1 239 ? 70.617 45.045 80.133 1.00 15.10 220 PHE A CA 1
ATOM 1486 C C . PHE A 1 239 ? 72.104 44.735 80.009 1.00 22.66 220 PHE A C 1
ATOM 1487 O O . PHE A 1 239 ? 72.614 43.857 80.711 1.00 24.25 220 PHE A O 1
ATOM 1495 N N . GLY A 1 240 ? 72.808 45.431 79.121 1.00 20.80 221 GLY A N 1
ATOM 1496 C CA . GLY A 1 240 ? 74.218 45.207 78.906 1.00 14.00 221 GLY A CA 1
ATOM 1497 C C . GLY A 1 240 ? 75.059 45.407 80.151 1.00 18.75 221 GLY A C 1
ATOM 1498 O O . GLY A 1 240 ? 75.769 44.502 80.594 1.00 19.65 221 GLY A O 1
ATOM 1499 N N . PRO A 1 241 ? 75.017 46.612 80.726 1.00 19.62 222 PRO A N 1
ATOM 1500 C CA . PRO A 1 241 ? 75.731 46.840 81.991 1.00 17.14 222 PRO A CA 1
ATOM 1501 C C . PRO A 1 241 ? 75.241 45.980 83.142 1.00 17.70 222 PRO A C 1
ATOM 1502 O O . PRO A 1 241 ? 76.033 45.645 84.028 1.00 19.89 222 PRO A O 1
ATOM 1506 N N . ARG A 1 242 ? 73.952 45.636 83.177 1.00 20.16 223 ARG A N 1
ATOM 1507 C CA . ARG A 1 242 ? 73.451 44.755 84.227 1.00 18.61 223 ARG A CA 1
ATOM 1508 C C . ARG A 1 242 ? 74.019 43.351 84.086 1.00 19.16 223 ARG A C 1
ATOM 1509 O O . ARG A 1 242 ? 74.332 42.699 85.087 1.00 24.36 223 ARG A O 1
ATOM 1517 N N . LEU A 1 243 ? 74.146 42.866 82.853 1.00 18.38 224 LEU A N 1
ATOM 1518 C CA . LEU A 1 243 ? 74.771 41.570 82.631 1.00 18.65 224 LEU A CA 1
ATOM 1519 C C . LEU A 1 243 ? 76.244 41.590 83.013 1.00 24.27 224 LEU A C 1
ATOM 1520 O O . LEU A 1 243 ? 76.777 40.575 83.472 1.00 29.31 224 LEU A O 1
ATOM 1525 N N . PHE A 1 244 ? 76.916 42.728 82.831 1.00 21.06 225 PHE A N 1
ATOM 1526 C CA . PHE A 1 244 ? 78.314 42.829 83.234 1.00 17.91 225 PHE A CA 1
ATOM 1527 C C . PHE A 1 244 ? 78.464 42.697 84.743 1.00 21.27 225 PHE A C 1
ATOM 1528 O O . PHE A 1 244 ? 79.371 42.011 85.224 1.00 25.74 225 PHE A O 1
ATOM 1536 N N . THR A 1 245 ? 77.582 43.345 85.506 1.00 19.76 226 THR A N 1
ATOM 1537 C CA . THR A 1 245 ? 77.678 43.297 86.961 1.00 20.83 226 THR A CA 1
ATOM 1538 C C . THR A 1 245 ? 77.400 41.903 87.502 1.00 25.64 226 THR A C 1
ATOM 1539 O O . THR A 1 245 ? 77.851 41.566 88.600 1.00 31.24 226 THR A O 1
ATOM 1543 N N . ALA A 1 246 ? 76.650 41.088 86.761 1.00 26.87 227 ALA A N 1
ATOM 1544 C CA . ALA A 1 246 ? 76.414 39.715 87.190 1.00 27.75 227 ALA A CA 1
ATOM 1545 C C . ALA A 1 246 ? 77.708 38.916 87.197 1.00 33.73 227 ALA A C 1
ATOM 1546 O O . ALA A 1 246 ? 77.939 38.099 88.096 1.00 41.71 227 ALA A O 1
ATOM 1548 N N . LEU A 1 247 ? 78.567 39.140 86.205 1.00 29.12 228 LEU A N 1
ATOM 1549 C CA . LEU A 1 247 ? 79.836 38.433 86.111 1.00 29.34 228 LEU A CA 1
ATOM 1550 C C . LEU A 1 247 ? 81.002 39.200 86.720 1.00 30.03 228 LEU A C 1
ATOM 1551 O O . LEU A 1 247 ? 82.060 38.606 86.945 1.00 39.72 228 LEU A O 1
ATOM 1556 N N . ALA A 1 248 ? 80.841 40.496 86.991 1.00 31.09 229 ALA A N 1
ATOM 1557 C CA . ALA A 1 248 ? 81.946 41.276 87.536 1.00 28.02 229 ALA A CA 1
ATOM 1558 C C . ALA A 1 248 ? 82.197 40.960 89.004 1.00 33.22 229 ALA A C 1
ATOM 1559 O O . ALA A 1 248 ? 83.317 41.148 89.491 1.00 41.27 229 ALA A O 1
ATOM 1561 N N . GLY A 1 249 ? 81.185 40.488 89.723 1.00 35.89 230 GLY A N 1
ATOM 1562 C CA . GLY A 1 249 ? 81.376 40.135 91.114 1.00 39.04 230 GLY A CA 1
ATOM 1563 C C . GLY A 1 249 ? 80.205 40.480 92.008 1.00 41.48 230 GLY A C 1
ATOM 1564 O O . GLY A 1 249 ? 80.193 40.121 93.189 1.00 49.24 230 GLY A O 1
ATOM 1565 N N . TRP A 1 250 ? 79.214 41.182 91.460 1.00 36.12 231 TRP A N 1
ATOM 1566 C CA . TRP A 1 250 ? 78.040 41.542 92.243 1.00 35.61 231 TRP A CA 1
ATOM 1567 C C . TRP A 1 250 ? 77.107 40.363 92.465 1.00 45.43 231 TRP A C 1
ATOM 1568 O O . TRP A 1 250 ? 76.249 40.428 93.350 1.00 53.38 231 TRP A O 1
ATOM 1579 N N . GLY A 1 251 ? 77.247 39.299 91.686 1.00 44.28 232 GLY A N 1
ATOM 1580 C CA . GLY A 1 251 ? 76.422 38.126 91.859 1.00 40.47 232 GLY A CA 1
ATOM 1581 C C . GLY A 1 251 ? 75.153 38.171 91.037 1.00 43.52 232 GLY A C 1
ATOM 1582 O O . GLY A 1 251 ? 74.911 39.072 90.229 1.00 46.74 232 GLY A O 1
ATOM 1583 N N . SER A 1 252 ? 74.319 37.158 91.261 1.00 48.88 233 SER A N 1
ATOM 1584 C CA . SER A 1 252 ? 73.052 37.036 90.553 1.00 43.41 233 SER A CA 1
ATOM 1585 C C . SER A 1 252 ? 71.945 37.872 91.176 1.00 44.60 233 SER A C 1
ATOM 1586 O O . SER A 1 252 ? 70.823 37.860 90.664 1.00 45.14 233 SER A O 1
ATOM 1589 N N . GLU A 1 253 ? 72.231 38.590 92.263 1.00 49.52 234 GLU A N 1
ATOM 1590 C CA . GLU A 1 253 ? 71.243 39.458 92.887 1.00 46.72 234 GLU A CA 1
ATOM 1591 C C . GLU A 1 253 ? 70.847 40.633 92.005 1.00 45.06 234 GLU A C 1
ATOM 1592 O O . GLU A 1 253 ? 69.844 41.289 92.298 1.00 48.52 234 GLU A O 1
ATOM 1598 N N . VAL A 1 254 ? 71.604 40.919 90.944 1.00 43.41 235 VAL A N 1
ATOM 1599 C CA . VAL A 1 254 ? 71.268 42.035 90.069 1.00 35.99 235 VAL A CA 1
ATOM 1600 C C . VAL A 1 254 ? 70.013 41.758 89.255 1.00 37.31 235 VAL A C 1
ATOM 1601 O O . VAL A 1 254 ? 69.444 42.684 88.668 1.00 36.33 235 VAL A O 1
ATOM 1605 N N . PHE A 1 255 ? 69.564 40.507 89.200 1.00 38.73 236 PHE A N 1
ATOM 1606 C CA . PHE A 1 255 ? 68.358 40.145 88.470 1.00 34.48 236 PHE A CA 1
ATOM 1607 C C . PHE A 1 255 ? 67.169 39.875 89.380 1.00 44.85 236 PHE A C 1
ATOM 1608 O O . PHE A 1 255 ? 66.037 40.208 89.022 1.00 57.41 236 PHE A O 1
ATOM 1616 N N . THR A 1 256 ? 67.396 39.288 90.550 1.00 46.87 237 THR A N 1
ATOM 1617 C CA . THR A 1 256 ? 66.311 38.933 91.453 1.00 55.76 237 THR A CA 1
ATOM 1618 C C . THR A 1 256 ? 65.885 40.073 92.368 1.00 58.73 237 THR A C 1
ATOM 1619 O O . THR A 1 256 ? 64.847 39.957 93.027 1.00 67.29 237 THR A O 1
ATOM 1623 N N . THR A 1 257 ? 66.646 41.159 92.429 1.00 54.08 238 THR A N 1
ATOM 1624 C CA . THR A 1 257 ? 66.299 42.259 93.315 1.00 59.66 238 THR A CA 1
ATOM 1625 C C . THR A 1 257 ? 65.108 43.036 92.768 1.00 64.99 238 THR A C 1
ATOM 1626 O O . THR A 1 257 ? 64.865 43.079 91.559 1.00 65.99 238 THR A O 1
ATOM 1630 N N . GLY A 1 258 ? 64.360 43.652 93.678 1.00 68.14 239 GLY A N 1
ATOM 1631 C CA . GLY A 1 258 ? 63.196 44.433 93.286 1.00 67.97 239 GLY A CA 1
ATOM 1632 C C . GLY A 1 258 ? 62.113 43.620 92.613 1.00 71.88 239 GLY A C 1
ATOM 1633 O O . GLY A 1 258 ? 61.487 44.097 91.658 1.00 71.82 239 GLY A O 1
ATOM 1634 N N . GLN A 1 259 ? 61.874 42.398 93.093 1.00 73.35 240 GLN A N 1
ATOM 1635 C CA . GLN A 1 259 ? 60.857 41.507 92.533 1.00 75.61 240 GLN A CA 1
ATOM 1636 C C . GLN A 1 259 ? 61.074 41.280 91.038 1.00 70.15 240 GLN A C 1
ATOM 1637 O O . GLN A 1 259 ? 60.130 41.305 90.246 1.00 70.80 240 GLN A O 1
ATOM 1643 N N . ASN A 1 260 ? 62.330 41.051 90.653 1.00 63.39 241 ASN A N 1
ATOM 1644 C CA . ASN A 1 260 ? 62.717 40.846 89.257 1.00 61.37 241 ASN A CA 1
ATOM 1645 C C . ASN A 1 260 ? 62.325 42.049 88.398 1.00 56.61 241 ASN A C 1
ATOM 1646 O O . ASN A 1 260 ? 61.529 41.957 87.464 1.00 54.85 241 ASN A O 1
ATOM 1651 N N . TRP A 1 261 ? 62.914 43.193 88.738 1.00 51.73 242 TRP A N 1
ATOM 1652 C CA . TRP A 1 261 ? 62.675 44.435 88.019 1.00 47.08 242 TRP A CA 1
ATOM 1653 C C . TRP A 1 261 ? 63.424 44.502 86.694 1.00 41.83 242 TRP A C 1
ATOM 1654 O O . TRP A 1 261 ? 63.107 45.361 85.866 1.00 42.12 242 TRP A O 1
ATOM 1665 N N . TRP A 1 262 ? 64.371 43.593 86.457 1.00 40.93 243 TRP A N 1
ATOM 1666 C CA . TRP A 1 262 ? 65.294 43.740 85.336 1.00 30.53 243 TRP A CA 1
ATOM 1667 C C . TRP A 1 262 ? 64.587 43.715 83.986 1.00 32.51 243 TRP A C 1
ATOM 1668 O O . TRP A 1 262 ? 65.087 44.300 83.020 1.00 35.96 243 TRP A O 1
ATOM 1679 N N . TRP A 1 263 ? 63.439 43.044 83.886 1.00 35.48 244 TRP A N 1
ATOM 1680 C CA . TRP A 1 263 ? 62.751 42.957 82.604 1.00 26.59 244 TRP A CA 1
ATOM 1681 C C . TRP A 1 263 ? 61.914 44.190 82.292 1.00 30.42 244 TRP A C 1
ATOM 1682 O O . TRP A 1 263 ? 61.513 44.370 81.140 1.00 32.66 244 TRP A O 1
ATOM 1693 N N . VAL A 1 264 ? 61.640 45.037 83.286 1.00 34.46 245 VAL A N 1
ATOM 1694 C CA . VAL A 1 264 ? 60.862 46.253 83.033 1.00 33.21 245 VAL A CA 1
ATOM 1695 C C . VAL A 1 264 ? 61.583 47.225 82.104 1.00 31.96 245 VAL A C 1
ATOM 1696 O O . VAL A 1 264 ? 60.944 47.738 81.171 1.00 28.87 245 VAL A O 1
ATOM 1700 N N . PRO A 1 265 ? 62.888 47.534 82.287 1.00 25.95 246 PRO A N 1
ATOM 1701 C CA . PRO A 1 265 ? 63.541 48.471 81.362 1.00 24.77 246 PRO A CA 1
ATOM 1702 C C . PRO A 1 265 ? 63.809 47.880 79.986 1.00 23.72 246 PRO A C 1
ATOM 1703 O O . PRO A 1 265 ? 64.510 48.491 79.176 1.00 29.96 246 PRO A O 1
ATOM 1707 N N . ILE A 1 266 ? 63.275 46.695 79.712 1.00 21.09 247 ILE A N 1
ATOM 1708 C CA . ILE A 1 266 ? 63.388 46.059 78.404 1.00 19.52 247 ILE A CA 1
ATOM 1709 C C . ILE A 1 266 ? 62.044 46.042 77.685 1.00 24.36 247 ILE A C 1
ATOM 1710 O O . ILE A 1 266 ? 61.925 46.528 76.561 1.00 26.89 247 ILE A O 1
ATOM 1715 N N . VAL A 1 267 ? 61.016 45.483 78.324 1.00 23.36 248 VAL A N 1
ATOM 1716 C CA . VAL A 1 267 ? 59.722 45.327 77.671 1.00 22.44 248 VAL A CA 1
ATOM 1717 C C . VAL A 1 267 ? 59.029 46.672 77.504 1.00 22.53 248 VAL A C 1
ATOM 1718 O O . VAL A 1 267 ? 58.446 46.958 76.453 1.00 29.53 248 VAL A O 1
ATOM 1722 N N . SER A 1 268 ? 59.070 47.511 78.534 1.00 21.37 249 SER A N 1
ATOM 1723 C CA . SER A 1 268 ? 58.314 48.761 78.499 1.00 19.58 249 SER A CA 1
ATOM 1724 C C . SER A 1 268 ? 58.783 49.717 77.407 1.00 21.10 249 SER A C 1
ATOM 1725 O O . SER A 1 268 ? 57.924 50.284 76.710 1.00 21.92 249 SER A O 1
ATOM 1728 N N . PRO A 1 269 ? 60.083 49.967 77.207 1.00 24.00 250 PRO A N 1
ATOM 1729 C CA . PRO A 1 269 ? 60.482 50.776 76.043 1.00 22.58 250 PRO A CA 1
ATOM 1730 C C . PRO A 1 269 ? 60.124 50.151 74.706 1.00 23.84 250 PRO A C 1
ATOM 1731 O O . PRO A 1 269 ? 59.913 50.882 73.733 1.00 28.53 250 PRO A O 1
ATOM 1735 N N . LEU A 1 270 ? 60.063 48.823 74.615 1.00 19.56 251 LEU A N 1
ATOM 1736 C CA . LEU A 1 270 ? 59.644 48.199 73.365 1.00 19.65 251 LEU A CA 1
ATOM 1737 C C . LEU A 1 270 ? 58.174 48.474 73.077 1.00 24.28 251 LEU A C 1
ATOM 1738 O O . LEU A 1 270 ? 57.799 48.738 71.930 1.00 25.47 251 LEU A O 1
ATOM 1743 N N . LEU A 1 271 ? 57.328 48.404 74.104 1.00 25.51 252 LEU A N 1
ATOM 1744 C CA . LEU A 1 271 ? 55.926 48.773 73.941 1.00 21.38 252 LEU A CA 1
ATOM 1745 C C . LEU A 1 271 ? 55.776 50.267 73.688 1.00 22.02 252 LEU A C 1
ATOM 1746 O O . LEU A 1 271 ? 54.924 50.685 72.898 1.00 25.22 252 LEU A O 1
ATOM 1751 N N . GLY A 1 272 ? 56.589 51.085 74.358 1.00 19.93 253 GLY A N 1
ATOM 1752 C CA . GLY A 1 272 ? 56.518 52.521 74.160 1.00 15.63 253 GLY A CA 1
ATOM 1753 C C . GLY A 1 272 ? 56.891 52.952 72.759 1.00 18.72 253 GLY A C 1
ATOM 1754 O O . GLY A 1 272 ? 56.373 53.950 72.256 1.00 22.96 253 GLY A O 1
ATOM 1755 N N . SER A 1 273 ? 57.806 52.226 72.117 1.00 23.58 254 SER A N 1
ATOM 1756 C CA . SER A 1 273 ? 58.164 52.540 70.739 1.00 20.50 254 SER A CA 1
ATOM 1757 C C . SER A 1 273 ? 57.010 52.248 69.790 1.00 21.35 254 SER A C 1
ATOM 1758 O O . SER A 1 273 ? 56.829 52.948 68.789 1.00 22.88 254 SER A O 1
ATOM 1761 N N . ILE A 1 274 ? 56.232 51.202 70.077 1.00 22.61 255 ILE A N 1
ATOM 1762 C CA . ILE A 1 274 ? 55.028 50.929 69.299 1.00 25.40 255 ILE A CA 1
ATOM 1763 C C . ILE A 1 274 ? 54.028 52.064 69.460 1.00 28.47 255 ILE A C 1
ATOM 1764 O O . ILE A 1 274 ? 53.411 52.512 68.488 1.00 35.04 255 ILE A O 1
ATOM 1769 N N . GLY A 1 275 ? 53.849 52.543 70.691 1.00 22.05 256 GLY A N 1
ATOM 1770 C CA . GLY A 1 275 ? 52.943 53.654 70.917 1.00 19.23 256 GLY A CA 1
ATOM 1771 C C . GLY A 1 275 ? 53.411 54.934 70.256 1.00 23.45 256 GLY A C 1
ATOM 1772 O O . GLY A 1 275 ? 52.599 55.714 69.752 1.00 36.60 256 GLY A O 1
ATOM 1773 N N . GLY A 1 276 ? 54.723 55.171 70.247 1.00 21.96 257 GLY A N 1
ATOM 1774 C CA . GLY A 1 276 ? 55.248 56.362 69.604 1.00 19.12 257 GLY A CA 1
ATOM 1775 C C . GLY A 1 276 ? 55.116 56.342 68.097 1.00 21.24 257 GLY A C 1
ATOM 1776 O O . GLY A 1 276 ? 55.062 57.398 67.465 1.00 23.07 257 GLY A O 1
ATOM 1777 N N . VAL A 1 277 ? 55.077 55.152 67.498 1.00 22.58 258 VAL A N 1
ATOM 1778 C CA . VAL A 1 277 ? 54.881 55.059 66.055 1.00 24.54 258 VAL A CA 1
ATOM 1779 C C . VAL A 1 277 ? 53.453 55.441 65.687 1.00 27.35 258 VAL A C 1
ATOM 1780 O O . VAL A 1 277 ? 53.225 56.189 64.731 1.00 31.73 258 VAL A O 1
ATOM 1784 N N . PHE A 1 278 ? 52.472 54.946 66.443 1.00 30.31 259 PHE A N 1
ATOM 1785 C CA . PHE A 1 278 ? 51.079 55.275 66.157 1.00 30.11 259 PHE A CA 1
ATOM 1786 C C . PHE A 1 278 ? 50.798 56.756 66.364 1.00 27.84 259 PHE A C 1
ATOM 1787 O O . PHE A 1 278 ? 50.030 57.356 65.605 1.00 32.54 259 PHE A O 1
ATOM 1795 N N . VAL A 1 279 ? 51.390 57.360 67.394 1.00 25.73 260 VAL A N 1
ATOM 1796 C CA . VAL A 1 279 ? 51.176 58.783 67.643 1.00 22.36 260 VAL A CA 1
ATOM 1797 C C . VAL A 1 279 ? 51.714 59.610 66.483 1.00 27.89 260 VAL A C 1
ATOM 1798 O O . VAL A 1 279 ? 51.048 60.525 65.988 1.00 31.32 260 VAL A O 1
ATOM 1802 N N . TYR A 1 280 ? 52.926 59.296 66.025 1.00 28.00 261 TYR A N 1
ATOM 1803 C CA . TYR A 1 280 ? 53.509 60.045 64.917 1.00 28.05 261 TYR A CA 1
ATOM 1804 C C . TYR A 1 280 ? 52.729 59.831 63.626 1.00 29.53 261 TYR A C 1
ATOM 1805 O O . TYR A 1 280 ? 52.515 60.778 62.862 1.00 30.72 261 TYR A O 1
ATOM 1814 N N . GLN A 1 281 ? 52.312 58.593 63.353 1.00 29.17 262 GLN A N 1
ATOM 1815 C CA . GLN A 1 281 ? 51.551 58.327 62.137 1.00 34.97 262 GLN A CA 1
ATOM 1816 C C . GLN A 1 281 ? 50.192 59.009 62.170 1.00 37.41 262 GLN A C 1
ATOM 1817 O O . GLN A 1 281 ? 49.743 59.557 61.160 1.00 44.74 262 GLN A O 1
ATOM 1823 N N . LEU A 1 282 ? 49.524 58.995 63.324 1.00 36.09 263 LEU A N 1
ATOM 1824 C CA . LEU A 1 282 ? 48.175 59.542 63.403 1.00 33.36 263 LEU A CA 1
ATOM 1825 C C . LEU A 1 282 ? 48.179 61.066 63.396 1.00 33.98 263 LEU A C 1
ATOM 1826 O O . LEU A 1 282 ? 47.208 61.681 62.944 1.00 38.57 263 LEU A O 1
ATOM 1831 N N . MET A 1 283 ? 49.260 61.689 63.861 1.00 33.89 264 MET A N 1
ATOM 1832 C CA . MET A 1 283 ? 49.360 63.143 63.928 1.00 30.11 264 MET A CA 1
ATOM 1833 C C . MET A 1 283 ? 50.010 63.749 62.689 1.00 35.19 264 MET A C 1
ATOM 1834 O O . MET A 1 283 ? 49.527 64.755 62.164 1.00 38.83 264 MET A O 1
ATOM 1839 N N . ILE A 1 284 ? 51.117 63.170 62.223 1.00 37.83 265 ILE A N 1
ATOM 1840 C CA . ILE A 1 284 ? 51.946 63.767 61.183 1.00 34.89 265 ILE A CA 1
ATOM 1841 C C . ILE A 1 284 ? 52.157 62.813 60.013 1.00 44.35 265 ILE A C 1
ATOM 1842 O O . ILE A 1 284 ? 52.009 63.197 58.851 1.00 56.52 265 ILE A O 1
ATOM 1847 N N . GLY A 1 285 ? 52.498 61.559 60.305 1.00 47.83 266 GLY A N 1
ATOM 1848 C CA . GLY A 1 285 ? 53.009 60.676 59.267 1.00 50.00 266 GLY A CA 1
ATOM 1849 C C . GLY A 1 285 ? 52.001 60.361 58.178 1.00 56.03 266 GLY A C 1
ATOM 1850 O O . GLY A 1 285 ? 52.320 60.415 56.990 1.00 63.85 266 GLY A O 1
ATOM 1851 N N . CYS A 1 286 ? 50.772 60.016 58.566 1.00 54.62 267 CYS A N 1
ATOM 1852 C CA . CYS A 1 286 ? 49.801 59.538 57.587 1.00 62.40 267 CYS A CA 1
ATOM 1853 C C . CYS A 1 286 ? 49.363 60.620 56.610 1.00 68.11 267 CYS A C 1
ATOM 1854 O O . CYS A 1 286 ? 48.871 60.293 55.526 1.00 79.17 267 CYS A O 1
ATOM 1857 N N . HIS A 1 287 ? 49.529 61.890 56.962 1.00 67.52 268 HIS A N 1
ATOM 1858 C CA . HIS A 1 287 ? 49.072 62.997 56.135 1.00 69.81 268 HIS A CA 1
ATOM 1859 C C . HIS A 1 287 ? 50.169 63.581 55.258 1.00 73.41 268 HIS A C 1
ATOM 1860 O O . HIS A 1 287 ? 49.926 64.573 54.566 1.00 84.30 268 HIS A O 1
ATOM 1867 N N . LEU A 1 288 ? 51.362 62.997 55.268 1.00 71.24 269 LEU A N 1
ATOM 1868 C CA . LEU A 1 288 ? 52.467 63.483 54.454 1.00 77.46 269 LEU A CA 1
ATOM 1869 C C . LEU A 1 288 ? 52.466 62.901 53.048 1.00 89.68 269 LEU A C 1
ATOM 1870 O O . LEU A 1 288 ? 53.342 63.248 52.250 1.00 94.74 269 LEU A O 1
ATOM 1875 N N . GLU A 1 289 ? 51.513 62.031 52.727 1.00 92.36 270 GLU A N 1
ATOM 1876 C CA . GLU A 1 289 ? 51.432 61.432 51.402 1.00 101.11 270 GLU A CA 1
ATOM 1877 C C . GLU A 1 289 ? 51.092 62.479 50.344 1.00 102.43 270 GLU A C 1
ATOM 1878 O O . GLU A 1 289 ? 51.322 62.270 49.153 1.00 99.83 270 GLU A O 1
#

Nearest PDB structures (foldseek):
  8amw-assembly1_C  TM=9.526E-01  e=6.430E-21  Homo sapiens
  6f7h-assembly1_A  TM=9.447E-01  e=3.601E-20  Homo sapiens
  6n1g-assembly1_A  TM=9.278E-01  e=4.663E-19  Homo sapiens
  6kxw-assembly1_A  TM=9.378E-01  e=4.885E-19  Homo sapiens
  6kxw-assembly1_D  TM=9.356E-01  e=1.272E-17  Homo sapiens

InterPro domains:
  IPR000425 Major intrinsic protein [PF00230] (20-261)
  IPR000425 Major intrinsic protein [PR00783] (23-42)
  IPR000425 Major intrinsic protein [PR00783] (63-87)
  IPR000425 Major intrinsic protein [PR00783] (100-119)
  IPR000425 Major intrinsic protein [PR00783] (163-181)
  IPR000425 Major intrinsic protein [PR00783] (196-218)
  IPR000425 Major intrinsic protein [PR00783] (244-264)
  IPR000425 Major intrinsic protein [TIGR00861] (27-261)
  IPR000425 Major intrinsic protein [cd00333] (23-264)
  IPR022357 Major intrinsic protein, conserved site [PS00221] (81-89)
  IPR023271 Aquaporin-like [G3DSA:1.20.1080.10] (19-269)
  IPR023271 Aquaporin-like [SSF81338] (21-267)
  IPR023275 Aquaporin 3 [PR02015] (1-12)
  IPR023275 Aquaporin 3 [PR02015] (13-24)
  IPR023275 Aquaporin 3 [PR02015] (69-77)
  IPR023275 Aquaporin 3 [PR02015] (92-103)
  IPR023275 Aquaporin 3 [PR02015] (117-128)
  IPR023275 Aquaporin 3 [PR02015] (181-192)
  IPR023275 Aquaporin 3 [PR02015] (254-268)
  IPR023275 Aquaporin 3 [PR02015] (280-290)

Organism: Rattus norvegicus (NCBI:txid10116)

Foldseek 3Di:
DLLVQLLQLLLQLLLQLLLQLLLQLCVPLLVPPDSDDLLSSLLSNLVSQLVSCLRSCVRNNSLLFLLLVLLCVVVVVDPPVSNVSSLVSSLNSLLVSLVVSCVVCVPSQCPLPPRAAAPDDSSHDVCSQAPDADPQCALVSVLVLLLQLLLQLLLQLCVQPPPLDDPDDPSVNSNSSSVSSSVSCVPGDPHDSGLLGLSSHVNSLVNCCPVHNHPCSQPPNVRCSCSSPVSNNNSSVVSSCVNCVPPVVPSD

Radius of gyration: 17.66 Å; Cα contacts (8 Å, |Δi|>4): 402; chains: 1; bounding box: 42×31×51 Å

Sequence (252 aa):
YRLLRQALAECLGTLILVMFGCGSVAQVVLSRGTHGGFLTINLAFGFAVTLAILVAGQVSGAHLNPAVTFAMCFLAREPWIKLPIYTLAQTLGAFLGAGIVFGLYYDAIWAFAGNELVVSGPNGTAGIFATYPSGHLDMVNGFFDQFIGTAALIVCVLAIVDPYNNPVPRGLEAFTVGLVVLVIGTSMGFNSGTAVNPARDFGPRLFTALAGWGSEVFTTGQNWWWVPIVSPLLGSIGGVFVYQLMIGCHLE

B-factor: mean 42.69, std 24.09, range [10.49, 114.9]

GO terms:
  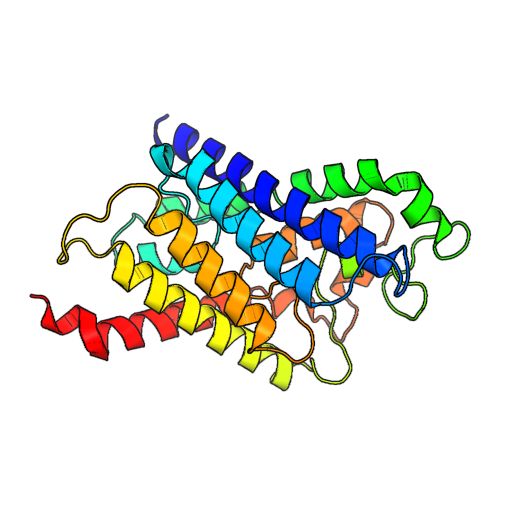GO:0016323 basolateral plasma membrane (C, IDA)
  GO:0015793 glycerol transmembrane transport (P, IDA)
  GO:0015250 water channel activity (F, IDA)
  GO:0015254 glycerol channel activity (F, IDA)
  GO:0006833 water transport (P, IDA)
  GO:0005886 plasma membrane (C, EXP)
  GO:0015791 polyol transmembrane transport (P, IDA)
  GO:0015166 polyol transmembrane transporter activity (F, IDA)

Solvent-accessible surface area: 11690 Å² total; per-residue (Å²): 197,151,26,103,124,10,16,112,13,0,21,88,0,0,28,20,3,0,42,94,0,0,10,23,16,0,79,25,46,27,32,144,77,104,110,39,33,132,116,50,15,12,67,22,2,1,123,2,1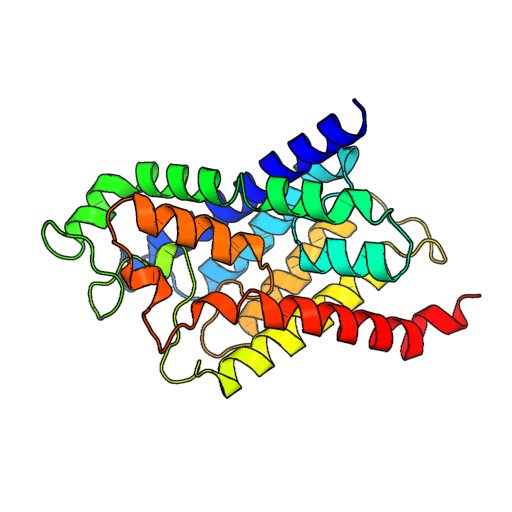6,10,87,0,12,50,81,3,24,130,51,7,42,4,26,5,8,7,0,8,0,36,1,8,1,86,43,90,78,43,80,135,110,26,40,85,61,0,46,125,5,0,27,85,0,0,56,76,0,0,24,73,0,24,53,123,49,109,118,47,1,70,72,23,22,57,126,103,24,43,14,71,50,130,57,16,3,0,38,0,0,1,22,27,43,63,73,112,8,82,61,124,68,0,58,134,36,3,64,65,0,0,16,38,3,0,38,44,5,0,35,36,55,9,94,150,66,128,119,58,91,158,14,85,29,1,133,26,13,3,125,13,12,34,80,10,12,82,72,50,18,162,74,20,23,12,14,5,12,7,2,8,2,58,0,0,2,62,28,0,23,128,27,49,7,31,83,106,1,44,79,37,30,150,72,1,82,101,0,4,39,59,0,0,56,77,0,0,46,19,0,2,115,76,2,44,129,126,80,15,83,127,58,177

Secondary structure (DSSP, 8-state):
-HHHHHHHHHHHHHHHHHHHHHHHHHHHHHTTTTS--HHHHHHHHHHHHHHHHHHHHHHH----SHHHHHHHHHTTSS-TTHHHHHHHHHHHHHHHHHHHHHHHTHHHHHTTTSSS--SSSTT--GGGTS----TT--HHHHHHHHHHHHHHHHHHHHHHS-TTS--PPTTHHHHHHHHHHHHHHHHSSSS-S--S-HHHHHHHHHHHIIIII-THHHHHHHHGGGHHHHHHHHHHHHHHHHHHHHTGGG--